Protein 3W07 (pdb70)

Sequence (215 aa):
VMNRRLILAMDLMNNRDDALRVTGEVREEYIIDDTTVVKIIGYPLVVLSEGMDIIIAEFRRKKRRFGGCCRRIIIADFKKVADIPEETNEEKICRRATFKAGADAIIVVHGFFPPGADSVRRACLNVAEEEMMGRREEVFLLTTEMSHPGAEMFIQGAADEEIARRRMGVDDLGVKNYVGPSTRPERLLSSRLLREEIIGQDSFLISPGVGAQGGDPGETLRFADAIIVGRSSIYLADNPAAAAAGIIIESSIKDL

Structure (mmCIF, N/CA/C/O backbone):
data_3W07
#
_entry.id   3W07
#
_cell.length_a   57.943
_cell.length_b   103.233
_cell.length_c   73.567
_cell.angle_alpha   90.00
_cell.angle_beta   90.00
_cell.angle_gamma   90.00
#
_symmetry.space_group_name_H-M   'C 2 2 21'
#
loop_
_entity.id
_entity.type
_entity.pdbx_description
1 polymer "Orotidine 5'-phosphate decarboxylase"
2 non-polymer "URIDINE-5'-MONOPHOSPHATE"
3 non-polymer GLYCEROL
4 water water
#
loop_
_atom_site.group_PDB
_atom_site.id
_atom_site.type_symbol
_atom_site.label_atom_id
_atom_site.label_alt_id
_atom_site.label_comp_id
_atom_site.label_asym_id
_atom_site.label_entity_id
_atom_site.label_seq_id
_atom_site.pdbx_PDB_ins_code
_atom_site.Cartn_x
_atom_site.Cartn_y
_atom_site.Cartn_z
_atom_site.occupancy
_atom_site.B_iso_or_equiv
_atom_site.auth_seq_id
_atom_site.auth_comp_id
_atom_site.auth_asym_id
_atom_site.auth_atom_id
_atom_site.pdbx_PDB_model_num
ATOM 1 N N . VAL A 1 14 ? 20.805 32.944 19.787 0.70 33.17 11 VAL A N 1
ATOM 2 C CA . VAL A 1 14 ? 21.644 32.767 20.971 0.70 27.67 11 VAL A CA 1
ATOM 3 C C . VAL A 1 14 ? 22.048 31.312 21.128 1.00 27.18 11 VAL A C 1
ATOM 4 O O . VAL A 1 14 ? 21.236 30.400 20.990 1.00 29.48 11 VAL A O 1
ATOM 8 N N . MET A 1 15 ? 23.355 31.030 21.370 1.00 29.89 12 MET A N 1
ATOM 9 C CA . MET A 1 15 ? 23.781 29.633 21.323 1.00 28.28 12 MET A CA 1
ATOM 10 C C . MET A 1 15 ? 23.046 28.874 22.413 1.00 28.70 12 MET A C 1
ATOM 11 O O . MET A 1 15 ? 23.053 29.347 23.525 1.00 22.66 12 MET A O 1
ATOM 16 N N . ASN A 1 16 ? 22.371 27.820 21.908 1.00 28.32 13 ASN A N 1
ATOM 17 C CA . ASN A 1 16 ? 21.620 26.959 22.813 1.00 20.83 13 ASN A CA 1
ATOM 18 C C . ASN A 1 16 ? 20.472 27.679 23.464 1.00 22.30 13 ASN A C 1
ATOM 19 O O . ASN A 1 16 ? 19.943 27.079 24.439 1.00 22.15 13 ASN A O 1
ATOM 24 N N A ARG A 1 17 ? 20.100 28.882 23.011 0.50 18.20 14 ARG A N 1
ATOM 25 N N B ARG A 1 17 ? 20.116 28.894 23.034 0.50 18.44 14 ARG A N 1
ATOM 26 C CA A ARG A 1 17 ? 18.937 29.576 23.611 0.50 13.76 14 ARG A CA 1
ATOM 27 C CA B ARG A 1 17 ? 19.003 29.665 23.613 0.50 15.01 14 ARG A CA 1
ATOM 28 C C A ARG A 1 17 ? 19.206 29.899 25.088 0.50 10.98 14 ARG A C 1
ATOM 29 C C B ARG A 1 17 ? 19.216 29.983 25.096 0.50 11.57 14 ARG A C 1
ATOM 30 O O A ARG A 1 17 ? 18.238 30.064 25.845 0.50 10.67 14 ARG A O 1
ATOM 31 O O B ARG A 1 17 ? 18.265 30.190 25.851 0.50 13.00 14 ARG A O 1
ATOM 46 N N . LEU A 1 18 ? 20.484 30.002 25.494 1.00 11.84 15 LEU A N 1
ATOM 47 C CA . LEU A 1 18 ? 20.846 30.166 26.904 1.00 10.67 15 LEU A CA 1
ATOM 48 C C . LEU A 1 18 ? 21.797 31.342 27.034 1.00 10.09 15 LEU A C 1
ATOM 49 O O . LEU A 1 18 ? 22.846 31.358 26.414 1.00 12.72 15 LEU A O 1
ATOM 55 N N . ILE A 1 19 ? 21.411 32.340 27.843 1.00 9.32 16 ILE A N 1
ATOM 56 C CA . ILE A 1 19 ? 22.210 33.515 28.100 1.00 9.01 16 ILE A CA 1
ATOM 57 C C . ILE A 1 19 ? 22.641 33.465 29.562 1.00 8.47 16 ILE A C 1
ATOM 58 O O . ILE A 1 19 ? 21.810 33.307 30.457 1.00 9.62 16 ILE A O 1
ATOM 68 N N . LEU A 1 20 ? 23.937 33.604 29.816 1.00 8.56 17 LEU A N 1
ATOM 69 C CA . LEU A 1 20 ? 24.447 33.602 31.189 1.00 7.92 17 LEU A CA 1
ATOM 70 C C . LEU A 1 20 ? 24.272 34.980 31.813 1.00 7.42 17 LEU A C 1
ATOM 71 O O . LEU A 1 20 ? 24.757 35.954 31.264 1.00 8.85 17 LEU A O 1
ATOM 83 N N . ALA A 1 21 ? 23.646 35.048 32.970 1.00 7.36 18 ALA A N 1
ATOM 84 C CA . ALA A 1 21 ? 23.602 36.282 33.769 1.00 7.22 18 ALA A CA 1
ATOM 85 C C . ALA A 1 21 ? 24.801 36.258 34.700 1.00 7.74 18 ALA A C 1
ATOM 86 O O . ALA A 1 21 ? 24.804 35.559 35.734 1.00 8.88 18 ALA A O 1
ATOM 93 N N . MET A 1 22 ? 25.838 37.035 34.366 1.00 7.48 19 MET A N 1
ATOM 94 C CA . MET A 1 22 ? 27.068 37.007 35.130 1.00 8.03 19 MET A CA 1
ATOM 95 C C . MET A 1 22 ? 27.068 38.090 36.177 1.00 7.89 19 MET A C 1
ATOM 96 O O . MET A 1 22 ? 27.569 39.204 35.937 1.00 8.67 19 MET A O 1
ATOM 107 N N . ASP A 1 23 ? 26.508 37.769 37.350 1.00 7.70 20 ASP A N 1
ATOM 108 C CA . ASP A 1 23 ? 26.338 38.687 38.468 1.00 7.81 20 ASP A CA 1
ATOM 109 C C . ASP A 1 23 ? 27.263 38.406 39.636 1.00 8.03 20 ASP A C 1
ATOM 110 O O . ASP A 1 23 ? 27.051 38.962 40.702 1.00 10.17 20 ASP A O 1
ATOM 119 N N . LEU A 1 24 ? 28.308 37.622 39.423 1.00 8.94 21 LEU A N 1
ATOM 120 C CA . LEU A 1 24 ? 29.393 37.604 40.407 1.00 9.25 21 LEU A CA 1
ATOM 121 C C . LEU A 1 24 ? 30.067 38.964 40.404 1.00 9.83 21 LEU A C 1
ATOM 122 O O . LEU A 1 24 ? 30.063 39.698 39.422 1.00 13.16 21 LEU A O 1
ATOM 132 N N . MET A 1 25 ? 30.655 39.308 41.550 1.00 10.45 22 MET A N 1
ATOM 133 C CA . MET A 1 25 ? 31.139 40.675 41.770 1.00 11.29 22 MET A CA 1
ATOM 134 C C . MET A 1 25 ? 32.643 40.779 41.819 1.00 11.87 22 MET A C 1
ATOM 135 O O . MET A 1 25 ? 33.173 41.810 42.080 1.00 20.43 22 MET A O 1
ATOM 145 N N A ASN A 1 26 ? 33.319 39.680 41.551 0.50 12.89 23 ASN A N 1
ATOM 146 N N B ASN A 1 26 ? 33.358 39.706 41.565 0.50 13.53 23 ASN A N 1
ATOM 147 C CA A ASN A 1 26 ? 34.748 39.467 41.576 0.50 13.15 23 ASN A CA 1
ATOM 148 C CA B ASN A 1 26 ? 34.774 39.971 41.449 0.50 14.54 23 ASN A CA 1
ATOM 149 C C A ASN A 1 26 ? 35.218 39.145 40.147 0.50 14.01 23 ASN A C 1
ATOM 150 C C B ASN A 1 26 ? 35.174 39.265 40.141 0.50 12.68 23 ASN A C 1
ATOM 151 O O A ASN A 1 26 ? 34.731 38.213 39.525 0.50 14.57 23 ASN A O 1
ATOM 152 O O B ASN A 1 26 ? 34.642 38.251 39.756 0.50 13.98 23 ASN A O 1
ATOM 161 N N . ARG A 1 27 ? 36.154 39.915 39.561 1.00 13.82 24 ARG A N 1
ATOM 162 C CA . ARG A 1 27 ? 36.588 39.640 38.235 1.00 14.10 24 ARG A CA 1
ATOM 163 C C . ARG A 1 27 ? 37.140 38.228 38.105 1.00 14.07 24 ARG A C 1
ATOM 164 O O . ARG A 1 27 ? 36.808 37.552 37.113 1.00 14.27 24 ARG A O 1
ATOM 175 N N . ASP A 1 28 ? 37.914 37.787 39.073 1.00 14.32 25 ASP A N 1
ATOM 176 C CA . ASP A 1 28 ? 38.506 36.449 38.862 1.00 16.44 25 ASP A CA 1
ATOM 177 C C . ASP A 1 28 ? 37.442 35.367 38.830 1.00 15.29 25 ASP A C 1
ATOM 178 O O . ASP A 1 28 ? 37.463 34.447 38.016 1.00 16.99 25 ASP A O 1
ATOM 183 N N . ASP A 1 29 ? 36.457 35.445 39.709 1.00 14.67 26 ASP A N 1
ATOM 184 C CA . ASP A 1 29 ? 35.368 34.447 39.766 1.00 13.45 26 ASP A CA 1
ATOM 185 C C . ASP A 1 29 ? 34.533 34.542 38.487 1.00 11.71 26 ASP A C 1
ATOM 186 O O . ASP A 1 29 ? 34.120 33.548 37.890 1.00 12.07 26 ASP A O 1
ATOM 193 N N . ALA A 1 30 ? 34.209 35.794 38.090 1.00 11.26 27 ALA A N 1
ATOM 194 C CA . ALA A 1 30 ? 33.393 36.007 36.894 1.00 10.38 27 ALA A CA 1
ATOM 195 C C . ALA A 1 30 ? 34.059 35.442 35.650 1.00 10.93 27 ALA A C 1
ATOM 196 O O . ALA A 1 30 ? 33.434 34.788 34.817 1.00 11.55 27 ALA A O 1
ATOM 203 N N . LEU A 1 31 ? 35.368 35.667 35.531 1.00 12.35 28 LEU A N 1
ATOM 204 C CA . LEU A 1 31 ? 36.086 35.134 34.387 1.00 14.99 28 LEU A CA 1
ATOM 205 C C . LEU A 1 31 ? 36.165 33.609 34.450 1.00 14.52 28 LEU A C 1
ATOM 206 O O . LEU A 1 31 ? 36.024 32.984 33.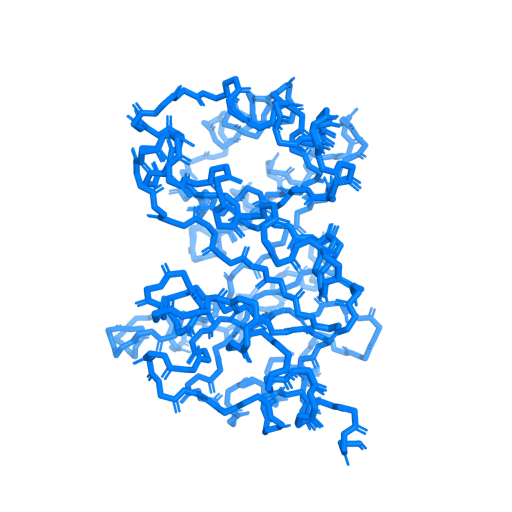404 1.00 16.32 28 LEU A O 1
ATOM 211 N N . ARG A 1 32 ? 36.383 33.068 35.666 1.00 14.73 29 ARG A N 1
ATOM 212 C CA . ARG A 1 32 ? 36.491 31.608 35.757 1.00 16.94 29 ARG A CA 1
ATOM 213 C C . ARG A 1 32 ? 35.191 30.945 35.268 1.00 13.81 29 ARG A C 1
ATOM 214 O O . ARG A 1 32 ? 35.168 30.035 34.456 1.00 14.18 29 ARG A O 1
ATOM 222 N N . VAL A 1 33 ? 34.070 31.418 35.871 1.00 12.38 30 VAL A N 1
ATOM 223 C CA . VAL A 1 33 ? 32.814 30.759 35.564 1.00 11.23 30 VAL A CA 1
ATOM 224 C C . VAL A 1 33 ? 32.448 30.935 34.121 1.00 10.10 30 VAL A C 1
ATOM 225 O O . VAL A 1 33 ? 32.015 30.006 33.468 1.00 11.33 30 VAL A O 1
ATOM 231 N N . THR A 1 34 ? 32.603 32.145 33.590 1.00 10.52 31 THR A N 1
ATOM 232 C CA . THR A 1 34 ? 32.223 32.368 32.188 1.00 11.53 31 THR A CA 1
ATOM 233 C C . THR A 1 34 ? 33.037 31.502 31.252 1.00 11.59 31 THR A C 1
ATOM 234 O O . THR A 1 34 ? 32.535 30.911 30.346 1.00 13.09 31 THR A O 1
ATOM 239 N N . GLY A 1 35 ? 34.347 31.383 31.560 1.00 13.06 32 GLY A N 1
ATOM 240 C CA . GLY A 1 35 ? 35.186 30.512 30.740 1.00 14.24 32 GLY A CA 1
ATOM 241 C C . GLY A 1 35 ? 34.734 29.068 30.833 1.00 12.90 32 GLY A C 1
ATOM 242 O O . GLY A 1 35 ? 34.821 28.354 29.826 1.00 16.09 32 GLY A O 1
ATOM 245 N N . GLU A 1 36 ? 34.341 28.626 31.986 1.00 12.80 33 GLU A N 1
ATOM 246 C CA . GLU A 1 36 ? 33.966 27.212 32.158 1.00 13.82 33 GLU A CA 1
ATOM 247 C C . GLU A 1 36 ? 32.715 26.912 31.368 1.00 13.33 33 GLU A C 1
ATOM 248 O O . GLU A 1 36 ? 32.516 25.743 30.974 1.00 15.54 33 GLU A O 1
ATOM 254 N N . VAL A 1 37 ? 31.812 27.903 31.176 1.00 13.94 34 VAL A N 1
ATOM 255 C CA . VAL A 1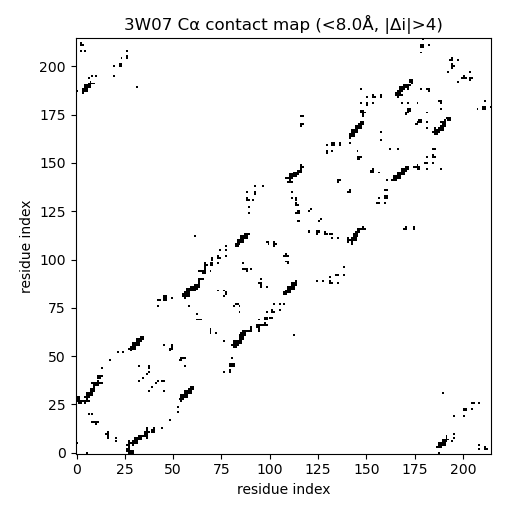 37 ? 30.526 27.602 30.493 1.00 14.47 34 VAL A CA 1
ATOM 256 C C . VAL A 1 37 ? 30.500 28.138 29.087 1.00 14.62 34 VAL A C 1
ATOM 257 O O . VAL A 1 37 ? 29.472 27.976 28.375 1.00 15.45 34 VAL A O 1
ATOM 261 N N . ARG A 1 38 ? 31.604 28.702 28.571 1.00 16.71 35 ARG A N 1
ATOM 262 C CA . ARG A 1 38 ? 31.582 29.335 2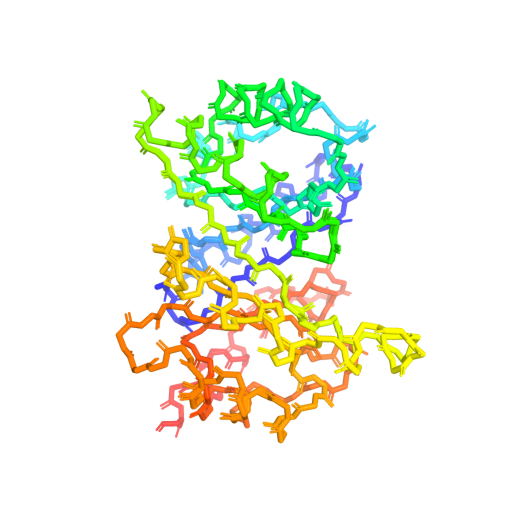7.230 1.00 18.16 35 ARG A CA 1
ATOM 263 C C . ARG A 1 38 ? 31.194 28.412 26.113 1.00 21.26 35 ARG A C 1
ATOM 264 O O . ARG A 1 38 ? 30.576 28.836 25.135 1.00 27.29 35 ARG A O 1
ATOM 272 N N A GLU A 1 39 ? 31.551 27.127 26.240 0.50 21.66 36 GLU A N 1
ATOM 273 N N B GLU A 1 39 ? 31.532 27.122 26.213 0.50 21.90 36 GLU A N 1
ATOM 274 C CA A GLU A 1 39 ? 31.185 26.179 25.180 0.50 25.36 36 GLU A CA 1
ATOM 275 C CA B GLU A 1 39 ? 31.151 26.214 25.117 0.50 24.48 36 GLU A CA 1
ATOM 276 C C A GLU A 1 39 ? 29.667 26.080 25.028 0.50 23.61 36 GLU A C 1
ATOM 277 C C B GLU A 1 39 ? 29.641 26.037 25.016 0.50 23.60 36 GLU A C 1
ATOM 278 O O A GLU A 1 39 ? 29.210 25.684 23.958 0.50 29.19 36 GLU A O 1
ATOM 279 O O B GLU A 1 39 ? 29.144 25.539 24.007 0.50 31.52 36 GLU A O 1
ATOM 287 N N . TYR A 1 40 ? 28.858 26.424 26.025 1.00 20.30 37 TYR A N 1
ATOM 288 C CA . TYR A 1 40 ? 27.420 26.250 26.015 1.00 20.71 37 TYR A CA 1
ATOM 289 C C A TYR A 1 40 ? 26.648 27.513 25.638 0.60 20.43 37 TYR A C 1
ATOM 290 C C B TYR A 1 40 ? 26.679 27.560 25.885 0.40 21.18 37 TYR A C 1
ATOM 291 O O A TYR A 1 40 ? 25.489 27.385 25.253 0.60 23.61 37 TYR A O 1
ATOM 292 O O B TYR A 1 40 ? 25.449 27.618 25.893 0.40 24.17 37 TYR A O 1
ATOM 301 N N A ILE A 1 41 ? 27.171 28.734 25.677 0.60 20.34 38 ILE A N 1
ATOM 302 N N B ILE A 1 41 ? 27.499 28.623 25.896 0.40 18.49 38 ILE A N 1
ATOM 303 C CA A ILE A 1 41 ? 26.415 29.995 25.390 0.60 18.57 38 ILE A CA 1
ATOM 304 C CA B ILE A 1 41 ? 26.888 29.948 26.007 0.40 15.01 38 ILE A CA 1
ATOM 305 C C A ILE A 1 41 ? 27.076 30.793 24.306 0.60 21.15 38 ILE A C 1
ATOM 306 C C B ILE A 1 41 ? 27.804 30.940 25.310 0.40 13.95 38 ILE A C 1
ATOM 307 O O A ILE A 1 41 ? 28.239 30.562 23.980 0.60 26.98 38 ILE A O 1
ATOM 308 O O B ILE A 1 41 ? 28.996 31.034 25.592 0.40 17.08 38 ILE A O 1
ATOM 317 N N A ASP A 1 42 ? 26.502 31.827 23.686 0.60 17.94 39 ASP A N 1
ATOM 318 N N B ASP A 1 42 ? 27.277 31.659 24.346 0.40 13.76 39 ASP A N 1
ATOM 319 C CA A ASP A 1 42 ? 27.284 32.788 22.863 0.60 17.78 39 ASP A CA 1
ATOM 320 C CA B ASP A 1 42 ? 28.032 32.663 23.600 0.40 14.99 39 ASP A CA 1
ATOM 321 C C A ASP A 1 42 ? 27.013 34.204 23.315 0.60 17.08 39 ASP A C 1
ATOM 322 C C B ASP A 1 42 ? 27.443 34.040 23.868 0.40 15.04 39 ASP A C 1
ATOM 323 O O A ASP A 1 42 ? 27.570 35.158 22.722 0.60 17.78 39 ASP A O 1
ATOM 324 O O B ASP A 1 42 ? 28.018 35.026 23.366 0.40 16.24 39 ASP A O 1
ATOM 333 N N A THR A 1 43 ? 26.207 34.383 24.396 0.60 14.40 40 THR A N 1
ATOM 334 N N B THR A 1 43 ? 26.453 34.132 24.769 0.40 11.33 40 THR A N 1
ATOM 335 C CA A THR A 1 43 ? 25.845 35.683 24.930 0.60 12.05 40 THR A CA 1
ATOM 336 C CA B THR A 1 43 ? 25.845 35.443 25.032 0.40 11.50 40 THR A CA 1
ATOM 337 C C A THR A 1 43 ? 25.954 35.652 26.455 0.60 11.05 40 THR A C 1
ATOM 338 C C B THR A 1 43 ? 25.842 35.668 26.534 0.40 9.71 40 THR A C 1
ATOM 339 O O A THR A 1 43 ? 25.496 34.693 27.056 0.60 11.27 40 THR A O 1
ATOM 340 O O B THR A 1 43 ? 25.233 34.862 27.232 0.40 9.55 40 THR A O 1
ATOM 347 N N . VAL A 1 44 ? 26.525 36.731 26.986 1.00 10.04 41 VAL A N 1
ATOM 348 C CA A VAL A 1 44 ? 26.624 36.977 28.418 0.70 9.27 41 VAL A CA 1
ATOM 349 C CA B VAL A 1 44 ? 26.580 36.966 28.420 0.30 9.74 41 VAL A CA 1
ATOM 350 C C . VAL A 1 44 ? 25.899 38.287 28.726 1.00 8.47 41 VAL A C 1
ATOM 351 O O . VAL A 1 44 ? 26.105 39.292 28.050 1.00 9.95 41 VAL A O 1
ATOM 358 N N . LYS A 1 45 ? 25.060 38.236 29.744 1.00 7.88 42 LYS A N 1
ATOM 359 C CA . LYS A 1 45 ? 24.375 39.416 30.271 1.00 7.33 42 LYS A CA 1
ATOM 360 C C . LYS A 1 45 ? 25.201 39.889 31.456 1.00 7.23 42 LYS A C 1
ATOM 361 O O . LYS A 1 45 ? 25.392 39.155 32.444 1.00 8.50 42 LYS A O 1
ATOM 377 N N . ILE A 1 46 ? 25.704 41.119 31.389 1.00 7.28 43 ILE A N 1
ATOM 378 C CA A ILE A 1 46 ? 26.510 41.756 32.420 0.90 7.68 43 ILE A CA 1
ATOM 379 C CA B ILE A 1 46 ? 26.443 41.679 32.494 0.10 7.52 43 ILE A CA 1
ATOM 380 C C . ILE A 1 46 ? 25.660 42.879 33.004 1.00 7.18 43 ILE A C 1
ATOM 381 O O . ILE A 1 46 ? 25.093 43.657 32.235 1.00 8.69 43 ILE A O 1
ATOM 391 N N . GLY A 1 47 ? 25.639 42.994 34.309 1.00 7.28 44 GLY A N 1
ATOM 392 C CA . GLY A 1 47 ? 24.867 44.016 34.981 1.00 7.53 44 GLY A CA 1
ATOM 393 C C . GLY A 1 47 ? 25.714 44.836 35.912 1.00 6.83 44 GLY A C 1
ATOM 394 O O . GLY A 1 47 ? 26.945 44.796 35.923 1.00 7.60 44 GLY A O 1
ATOM 398 N N . TYR A 1 48 ? 25.008 45.647 36.704 1.00 6.86 45 TYR A N 1
ATOM 399 C CA . TYR A 1 48 ? 25.672 46.529 37.632 1.00 7.11 45 TYR A CA 1
ATOM 400 C C . TYR A 1 48 ? 26.421 45.803 38.747 1.00 7.18 45 TYR A C 1
ATOM 401 O O . TYR A 1 48 ? 27.432 46.328 39.188 1.00 8.41 45 TYR A O 1
ATOM 418 N N . PRO A 1 49 ? 26.023 44.623 39.235 1.00 7.42 46 PRO A N 1
ATOM 419 C CA . PRO A 1 49 ? 26.861 43.994 40.288 1.00 8.61 46 PRO A CA 1
ATOM 420 C C . PRO A 1 49 ? 28.304 43.858 39.837 1.00 8.64 46 PRO A C 1
ATOM 421 O O . PRO A 1 49 ? 29.218 44.190 40.606 1.00 10.50 46 PRO A O 1
ATOM 432 N N . LEU A 1 50 ? 28.520 43.387 38.610 1.00 7.90 47 LEU A N 1
ATOM 433 C CA . LEU A 1 50 ? 29.900 43.213 38.146 1.00 8.24 47 LEU A CA 1
ATOM 434 C C . LEU A 1 50 ? 30.515 44.533 37.723 1.00 7.89 47 LEU A C 1
ATOM 435 O O . LEU A 1 50 ? 31.653 44.835 38.090 1.00 9.40 47 LEU A O 1
ATOM 448 N N A VAL A 1 51 ? 29.770 45.324 36.927 0.70 8.41 48 VAL A N 1
ATOM 449 N N B VAL A 1 51 ? 29.807 45.375 36.934 0.30 8.06 48 VAL A N 1
ATOM 450 C CA A VAL A 1 51 ? 30.369 46.572 36.437 0.70 8.63 48 VAL A CA 1
ATOM 451 C CA B VAL A 1 51 ? 30.559 46.545 36.445 0.30 8.94 48 VAL A CA 1
ATOM 452 C C A VAL A 1 51 ? 30.706 47.563 37.545 0.70 9.25 48 VAL A C 1
ATOM 453 C C B VAL A 1 51 ? 30.744 47.578 37.563 0.30 8.11 48 VAL A C 1
ATOM 454 O O A VAL A 1 51 ? 31.707 48.279 37.492 0.70 10.44 48 VAL A O 1
ATOM 455 O O B VAL A 1 51 ? 31.752 48.295 37.495 0.30 10.89 48 VAL A O 1
ATOM 462 N N . LEU A 1 52 ? 29.861 47.690 38.554 1.00 8.53 49 LEU A N 1
ATOM 463 C CA . LEU A 1 52 ? 30.141 48.649 39.622 1.00 9.66 49 LEU A CA 1
ATOM 464 C C A LEU A 1 52 ? 31.158 48.130 40.642 0.50 10.18 49 LEU A C 1
ATOM 465 C C B LEU A 1 52 ? 31.347 48.174 40.411 0.50 10.36 49 LEU A C 1
ATOM 466 O O A LEU A 1 52 ? 31.584 48.864 41.546 0.50 9.68 49 LEU A O 1
ATOM 467 O O B LEU A 1 52 ? 32.171 49.037 40.757 0.50 10.64 49 LEU A O 1
ATOM 483 N N A SER A 1 53 ? 31.542 46.854 40.499 0.50 9.20 50 SER A N 1
ATOM 484 N N B SER A 1 53 ? 31.476 46.859 40.591 0.50 9.21 50 SER A N 1
ATOM 485 C CA . SER A 1 53 ? 32.594 46.310 41.351 1.00 9.62 50 SER A CA 1
ATOM 486 C C . SER A 1 53 ? 33.927 46.332 40.632 1.00 10.70 50 SER A C 1
ATOM 487 O O . SER A 1 53 ? 34.939 46.438 41.290 1.00 14.58 50 SER A O 1
ATOM 493 N N . GLU A 1 54 ? 33.922 46.143 39.306 1.00 10.03 51 GLU A N 1
ATOM 494 C CA . GLU A 1 54 ? 35.172 45.916 38.570 1.00 11.45 51 GLU A CA 1
ATOM 495 C C . GLU A 1 54 ? 35.400 46.917 37.455 1.00 11.51 51 GLU A C 1
ATOM 496 O O . GLU A 1 54 ? 36.494 46.907 36.884 1.00 16.84 51 GLU A O 1
ATOM 503 N N . GLY A 1 55 ? 34.440 47.757 37.146 1.00 10.63 52 GLY A N 1
ATOM 504 C CA . GLY A 1 55 ? 34.579 48.766 36.115 1.00 10.98 52 GLY A CA 1
ATOM 505 C C . GLY A 1 55 ? 33.989 48.364 34.777 1.00 10.34 52 GLY A C 1
ATOM 506 O O . GLY A 1 55 ? 33.876 47.183 34.439 1.00 11.40 52 GLY A O 1
ATOM 508 N N . MET A 1 56 ? 33.633 49.373 34.009 1.00 10.42 53 MET A N 1
ATOM 509 C CA . MET A 1 56 ? 33.079 49.139 32.657 1.00 10.14 53 MET A CA 1
ATOM 510 C C . MET A 1 56 ? 34.064 48.489 31.719 1.00 9.98 53 MET A C 1
ATOM 511 O O . MET A 1 56 ? 33.628 47.902 30.735 1.00 10.82 53 MET A O 1
ATOM 519 N N . ASP A 1 57 ? 35.364 48.568 32.005 1.00 11.63 54 ASP A N 1
ATOM 520 C CA . ASP A 1 57 ? 36.345 47.915 31.164 1.00 13.26 54 ASP A CA 1
ATOM 521 C C . ASP A 1 57 ? 36.134 46.393 31.115 1.00 12.90 54 ASP A C 1
ATOM 522 O O . ASP A 1 57 ? 36.623 45.714 30.215 1.00 14.27 54 ASP A O 1
ATOM 528 N N A ILE A 1 58 ? 35.382 45.839 32.134 0.70 12.01 55 ILE A N 1
ATOM 529 N N B ILE A 1 58 ? 35.395 45.830 32.076 0.30 12.40 55 ILE A N 1
ATOM 530 C CA A ILE A 1 58 ? 35.124 44.397 32.162 0.70 11.79 55 ILE A CA 1
ATOM 531 C CA B ILE A 1 58 ? 35.340 44.364 31.934 0.30 12.03 55 ILE A CA 1
ATOM 532 C C A ILE A 1 58 ? 34.361 43.978 30.910 0.70 12.09 55 ILE A C 1
ATOM 533 C C B ILE A 1 58 ? 34.395 43.948 30.830 0.30 11.07 55 ILE A C 1
ATOM 534 O O A ILE A 1 58 ? 34.552 42.830 30.472 0.70 14.63 55 ILE A O 1
ATOM 535 O O B ILE A 1 58 ? 34.411 42.793 30.379 0.30 10.54 55 ILE A O 1
ATOM 544 N N . ILE A 1 59 ? 33.568 44.853 30.303 1.00 11.21 56 ILE A N 1
ATOM 545 C CA . ILE A 1 59 ? 32.780 44.471 29.106 1.00 11.65 56 ILE A CA 1
ATOM 546 C C . ILE A 1 59 ? 33.682 44.113 27.961 1.00 12.58 56 ILE A C 1
ATOM 547 O O . ILE A 1 59 ? 33.534 43.066 27.348 1.00 14.07 56 ILE A O 1
ATOM 557 N N . ALA A 1 60 ? 34.605 45.026 27.634 1.00 13.98 57 ALA A N 1
ATOM 558 C CA . ALA A 1 60 ? 35.539 44.758 26.530 1.00 16.79 57 ALA A CA 1
ATOM 559 C C . ALA A 1 60 ? 36.417 43.582 26.837 1.00 15.44 57 ALA A C 1
ATOM 560 O O . ALA A 1 60 ? 36.785 42.815 25.943 1.00 18.37 57 ALA A O 1
ATOM 562 N N . GLU A 1 61 ? 36.748 43.377 28.125 1.00 14.55 58 GLU A N 1
ATOM 563 C CA . GLU A 1 61 ? 37.591 42.199 28.421 1.00 15.46 58 GLU A CA 1
ATOM 564 C C . GLU A 1 61 ? 36.850 40.911 28.128 1.00 13.86 58 GLU A C 1
ATOM 565 O O . GLU A 1 61 ? 37.361 39.949 27.564 1.00 15.68 58 GLU A O 1
ATOM 571 N N . PHE A 1 62 ? 35.546 40.843 28.504 1.00 13.06 59 PHE A N 1
ATOM 572 C CA . PHE A 1 62 ? 34.788 39.672 28.231 1.00 13.84 59 PHE A CA 1
ATOM 573 C C . PHE A 1 62 ? 34.647 39.446 26.737 1.00 15.12 59 PHE A C 1
ATOM 574 O O . PHE A 1 62 ? 34.777 38.331 26.246 1.00 18.06 59 PHE A O 1
ATOM 582 N N A ARG A 1 63 ? 34.165 40.504 26.106 0.50 17.26 60 ARG A N 1
ATOM 583 N N B ARG A 1 63 ? 34.471 40.493 25.949 0.50 17.56 60 ARG A N 1
ATOM 584 C CA A ARG A 1 63 ? 33.758 40.393 24.701 0.50 18.66 60 ARG A CA 1
ATOM 585 C CA B ARG A 1 63 ? 34.631 40.373 24.501 0.50 18.54 60 ARG A CA 1
ATOM 586 C C A ARG A 1 63 ? 34.954 39.838 23.921 0.50 18.40 60 ARG A C 1
ATOM 587 C C B ARG A 1 63 ? 35.946 39.791 24.010 0.50 17.52 60 ARG A C 1
ATOM 588 O O A ARG A 1 63 ? 34.800 38.924 23.132 0.50 21.01 60 ARG A O 1
ATOM 589 O O B ARG A 1 63 ? 35.931 38.918 23.130 0.50 17.02 60 ARG A O 1
ATOM 604 N N A LYS A 1 64 ? 36.148 40.361 24.216 0.50 17.05 61 LYS A N 1
ATOM 605 N N B LYS A 1 64 ? 37.028 40.250 24.509 0.50 15.49 61 LYS A N 1
ATOM 606 C CA A LYS A 1 64 ? 37.390 39.884 23.619 0.50 18.55 61 LYS A CA 1
ATOM 607 C CA B LYS A 1 64 ? 38.362 39.833 24.052 0.50 17.88 61 LYS A CA 1
ATOM 608 C C A LYS A 1 64 ? 37.820 38.494 24.061 0.50 19.38 61 LYS A C 1
ATOM 609 C C B LYS A 1 64 ? 38.640 38.394 24.472 0.50 19.16 61 LYS A C 1
ATOM 610 O O A LYS A 1 64 ? 38.177 37.652 23.221 0.50 22.17 61 LYS A O 1
ATOM 611 O O B LYS A 1 64 ? 39.229 37.638 23.701 0.50 23.87 61 LYS A O 1
ATOM 616 N N A ARG A 1 65 ? 37.837 38.253 25.365 0.50 17.35 62 ARG A N 1
ATOM 617 N N B ARG A 1 65 ? 38.201 38.021 25.663 0.50 18.63 62 ARG A N 1
ATOM 618 C CA A ARG A 1 65 ? 38.386 37.003 25.877 0.50 20.33 62 ARG A CA 1
ATOM 619 C CA B ARG A 1 65 ? 38.514 36.685 26.151 0.50 18.90 62 ARG A CA 1
ATOM 620 C C A ARG A 1 65 ? 37.539 35.842 25.378 0.50 18.97 62 ARG A C 1
ATOM 621 C C B ARG A 1 65 ? 37.492 35.655 25.683 0.50 18.84 62 ARG A C 1
ATOM 622 O O A ARG A 1 65 ? 38.034 34.801 24.936 0.50 25.47 62 ARG A O 1
ATOM 623 O O B ARG A 1 65 ? 37.858 34.478 25.514 0.50 22.25 62 ARG A O 1
ATOM 638 N N . PHE A 1 66 ? 36.226 36.048 25.471 1.00 19.05 63 PHE A N 1
ATOM 639 C CA . PHE A 1 66 ? 35.305 34.962 25.170 1.00 20.96 63 PHE A CA 1
ATOM 640 C C . PHE A 1 66 ? 34.674 35.044 23.808 1.00 20.03 63 PHE A C 1
ATOM 641 O O . PHE A 1 66 ? 34.090 34.031 23.370 1.00 26.44 63 PHE A O 1
ATOM 649 N N A GLY A 1 67 ? 34.771 36.167 23.123 0.65 21.59 64 GLY A N 1
ATOM 650 N N B GLY A 1 67 ? 34.772 36.185 23.149 0.35 21.92 64 GLY A N 1
ATOM 651 C CA A GLY A 1 67 ? 34.217 36.257 21.770 0.65 24.03 64 GLY A CA 1
ATOM 652 C CA B GLY A 1 67 ? 34.153 36.264 21.831 0.35 23.21 64 GLY A CA 1
ATOM 653 C C A GLY A 1 67 ? 32.705 36.391 21.819 0.65 24.97 64 GLY A C 1
ATOM 654 C C B GLY A 1 67 ? 32.650 36.021 21.952 0.35 23.98 64 GLY A C 1
ATOM 655 O O A GLY A 1 67 ? 31.962 36.329 20.835 0.65 30.68 64 GLY A O 1
ATOM 656 O O B GLY A 1 67 ? 32.099 35.400 21.043 0.35 25.18 64 GLY A O 1
ATOM 657 N N A CYS A 1 68 ? 32.199 36.576 23.042 0.65 22.77 65 CYS A N 1
ATOM 658 N N B CYS A 1 68 ? 32.053 36.502 23.032 0.35 21.21 65 CYS A N 1
ATOM 659 C CA A CYS A 1 68 ? 30.761 36.484 23.229 0.65 20.40 65 CYS A CA 1
ATOM 660 C CA B CYS A 1 68 ? 30.638 36.440 23.322 0.35 20.69 65 CYS A CA 1
ATOM 661 C C A CYS A 1 68 ? 30.106 37.841 22.889 0.65 19.46 65 CYS A C 1
ATOM 662 C C B CYS A 1 68 ? 30.038 37.870 23.143 0.35 19.82 65 CYS A C 1
ATOM 663 O O A CYS A 1 68 ? 30.746 38.887 22.819 0.65 21.54 65 CYS A O 1
ATOM 664 O O B CYS A 1 68 ? 30.764 38.808 23.503 0.35 20.42 65 CYS A O 1
ATOM 669 N N A ARG A 1 69 ? 28.792 37.795 22.696 0.50 15.85 66 ARG A N 1
ATOM 670 N N B ARG A 1 69 ? 28.760 37.846 22.620 0.50 17.35 66 ARG A N 1
ATOM 671 C CA A ARG A 1 69 ? 28.083 39.073 22.724 0.50 14.60 66 ARG A CA 1
ATOM 672 C CA B ARG A 1 69 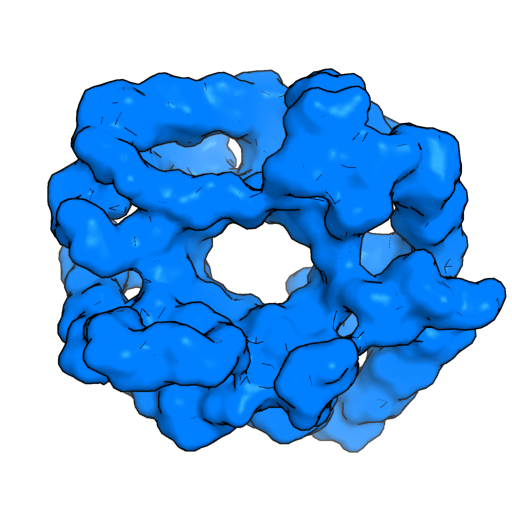? 27.870 39.000 22.676 0.50 16.25 66 ARG A CA 1
ATOM 673 C C A ARG A 1 69 ? 27.735 39.421 24.155 0.50 12.19 66 ARG A C 1
ATOM 674 C C B ARG A 1 69 ? 27.669 39.418 24.123 0.50 11.99 66 ARG A C 1
ATOM 675 O O A ARG A 1 69 ? 27.605 38.555 25.006 0.50 14.62 66 ARG A O 1
ATOM 676 O O B ARG A 1 69 ? 27.585 38.560 24.996 0.50 14.76 66 ARG A O 1
ATOM 691 N N . ILE A 1 70 ? 27.583 40.716 24.379 1.00 11.25 67 ILE A N 1
ATOM 692 C CA A ILE A 1 70 ? 27.342 41.229 25.707 0.90 9.67 67 ILE A CA 1
ATOM 693 C CA B ILE A 1 70 ? 27.306 41.178 25.723 0.10 10.08 67 ILE A CA 1
ATOM 694 C C . ILE A 1 70 ? 26.073 42.070 25.696 1.00 8.61 67 ILE A C 1
ATOM 695 O O . ILE A 1 70 ? 25.957 43.059 24.965 1.00 9.91 67 ILE A O 1
ATOM 704 N N . ILE A 1 71 ? 25.125 41.674 26.568 1.00 8.24 68 ILE A N 1
ATOM 705 C CA . ILE A 1 71 ? 23.957 42.463 26.843 1.00 7.47 68 ILE A CA 1
ATOM 706 C C . ILE A 1 71 ? 24.164 43.161 28.178 1.00 7.35 68 ILE A C 1
ATOM 707 O O . ILE A 1 71 ? 24.395 42.474 29.194 1.00 8.39 68 ILE A O 1
ATOM 720 N N . ALA A 1 72 ? 24.102 44.485 28.202 1.00 6.93 69 ALA A N 1
ATOM 721 C CA . ALA A 1 72 ? 24.267 45.257 29.432 1.00 6.82 69 ALA A CA 1
ATOM 722 C C . ALA A 1 72 ? 22.887 45.388 30.076 1.00 6.35 69 ALA A C 1
ATOM 723 O O . ALA A 1 72 ? 22.015 46.115 29.576 1.00 6.92 69 ALA A O 1
ATOM 730 N N . ASP A 1 73 ? 22.681 44.702 31.186 1.00 6.83 70 ASP A N 1
ATOM 731 C CA . ASP A 1 73 ? 21.388 44.707 31.881 1.00 7.04 70 ASP A CA 1
ATOM 732 C C . ASP A 1 73 ? 21.364 45.854 32.878 1.00 7.17 70 ASP A C 1
ATOM 733 O O . ASP A 1 73 ? 21.494 45.676 34.085 1.00 10.22 70 ASP A O 1
ATOM 742 N N . PHE A 1 74 ? 21.252 47.075 32.322 1.00 6.54 71 PHE A N 1
ATOM 743 C CA . PHE A 1 74 ? 21.344 48.287 33.130 1.00 6.51 71 PHE A CA 1
ATOM 744 C C . PHE A 1 74 ? 19.977 48.844 33.486 1.00 7.08 71 PHE A C 1
ATOM 745 O O . PHE A 1 74 ? 19.892 49.820 34.220 1.00 8.39 71 PHE A O 1
ATOM 760 N N A LYS A 1 75 ? 18.911 48.208 32.976 0.54 8.18 72 LYS A N 1
ATOM 761 N N B LYS A 1 75 ? 18.908 48.213 32.988 0.46 8.35 72 LYS A N 1
ATOM 762 C CA A LYS A 1 75 ? 17.558 48.583 33.421 0.54 10.06 72 LYS A CA 1
ATOM 763 C CA B LYS A 1 75 ? 17.543 48.579 33.383 0.46 10.46 72 LYS A CA 1
ATOM 764 C C A LYS A 1 75 ? 17.355 50.077 33.356 0.54 8.18 72 LYS A C 1
ATOM 765 C C B LYS A 1 75 ? 17.338 50.074 33.346 0.46 8.29 72 LYS A C 1
ATOM 766 O O A LYS A 1 75 ? 16.863 50.717 34.282 0.54 8.74 72 LYS A O 1
ATOM 767 O O B LYS A 1 75 ? 16.829 50.704 34.273 0.46 9.08 72 LYS A O 1
ATOM 778 N N . VAL A 1 76 ? 17.772 50.686 32.235 1.00 7.56 73 VAL A N 1
ATOM 779 C CA . VAL A 1 76 ? 17.904 52.127 32.150 1.00 7.15 73 VAL A CA 1
ATOM 780 C C . VAL A 1 76 ? 16.532 52.746 32.423 1.00 6.65 73 VAL A C 1
ATOM 781 O O . VAL A 1 76 ? 15.532 52.352 31.810 1.00 7.65 73 VAL A O 1
ATOM 794 N N . ALA A 1 77 ? 16.492 53.700 33.355 1.00 6.54 74 ALA A N 1
ATOM 795 C CA . ALA A 1 77 ? 15.211 54.132 33.922 1.00 6.46 74 ALA A CA 1
ATOM 796 C C . ALA A 1 77 ? 15.257 55.614 34.353 1.00 6.80 74 ALA A C 1
ATOM 797 O O . ALA A 1 77 ? 14.745 55.967 35.402 1.00 7.87 74 ALA A O 1
ATOM 804 N N . ASP A 1 78 ? 15.873 56.438 33.521 1.00 6.87 75 ASP A N 1
ATOM 805 C CA . ASP A 1 78 ? 16.049 57.837 33.780 1.00 6.86 75 ASP A CA 1
ATOM 806 C C . ASP A 1 78 ? 15.233 58.699 32.792 1.00 6.92 75 ASP A C 1
ATOM 807 O O . ASP A 1 78 ? 14.473 58.176 31.976 1.00 7.65 75 ASP A O 1
ATOM 816 N N . ILE A 1 79 ? 15.434 59.999 32.893 1.00 7.19 76 ILE A N 1
ATOM 817 C CA . ILE A 1 79 ? 14.861 60.945 31.943 1.00 7.07 76 ILE A CA 1
ATOM 818 C C . ILE A 1 79 ? 15.587 60.776 30.612 1.00 6.85 76 ILE A C 1
ATOM 819 O O . ILE A 1 79 ? 16.687 60.237 30.533 1.00 7.13 76 ILE A O 1
ATOM 835 N N . PRO A 1 80 ? 14.989 61.259 29.519 1.00 7.24 77 PRO A N 1
ATOM 836 C CA . PRO A 1 80 ? 15.585 61.057 28.205 1.00 7.69 77 PRO A CA 1
ATOM 837 C C . PRO A 1 80 ? 17.051 61.500 28.092 1.00 7.47 77 PRO A C 1
ATOM 838 O O . PRO A 1 80 ? 17.879 60.752 27.587 1.00 8.01 77 PRO A O 1
ATOM 849 N N A GLU A 1 81 ? 17.360 62.688 28.614 0.70 8.28 78 GLU A N 1
ATOM 850 N N B GLU A 1 81 ? 17.372 62.711 28.544 0.30 8.87 78 GLU A N 1
ATOM 851 C CA A GLU A 1 81 ? 18.717 63.201 28.407 0.70 9.70 78 GLU A CA 1
ATOM 852 C CA B GLU A 1 81 ? 18.741 63.186 28.308 0.30 9.38 78 GLU A CA 1
ATOM 853 C C A GLU A 1 81 ? 19.745 62.345 29.090 0.70 8.75 78 GLU A C 1
ATOM 854 C C B GLU A 1 81 ? 19.749 62.391 29.112 0.30 8.00 78 GLU A C 1
ATOM 855 O O A GLU A 1 81 ? 20.841 62.106 28.566 0.70 9.78 78 GLU A O 1
ATOM 856 O O B GLU A 1 81 ? 20.883 62.194 28.640 0.30 11.96 78 GLU A O 1
ATOM 864 N N . THR A 1 82 ? 19.420 61.897 30.312 1.00 8.44 79 THR A N 1
ATOM 865 C CA . THR A 1 82 ? 20.362 61.050 31.047 1.00 7.60 79 THR A CA 1
ATOM 866 C C . THR A 1 82 ? 20.433 59.678 30.444 1.00 6.96 79 THR A C 1
ATOM 867 O O . THR A 1 82 ? 21.504 59.079 30.348 1.00 7.61 79 THR A O 1
ATOM 876 N N . ASN A 1 83 ? 19.291 59.144 29.987 1.00 6.92 80 ASN A N 1
ATOM 877 C CA . ASN A 1 83 ? 19.306 57.862 29.296 1.00 6.69 80 ASN A CA 1
ATOM 878 C C . ASN A 1 83 ? 20.245 57.878 28.105 1.00 6.43 80 ASN A C 1
ATOM 879 O O . ASN A 1 83 ? 20.945 56.911 27.862 1.00 6.91 80 ASN A O 1
ATOM 890 N N A GLU A 1 84 ? 20.290 58.966 27.313 0.60 6.69 81 GLU A N 1
ATOM 891 N N B GLU A 1 84 ? 20.214 58.999 27.388 0.40 6.86 81 GLU A N 1
ATOM 892 C CA A GLU A 1 84 ? 21.189 58.979 26.160 0.60 7.40 81 GLU A CA 1
ATOM 893 C CA B GLU A 1 84 ? 21.099 59.131 26.255 0.40 7.26 81 GLU A CA 1
ATOM 894 C C A GLU A 1 84 ? 22.629 58.864 26.642 0.60 7.12 81 GLU A C 1
ATOM 895 C C B GLU A 1 84 ? 22.542 58.888 26.667 0.40 6.49 81 GLU A C 1
ATOM 896 O O A GLU A 1 84 ? 23.455 58.194 26.009 0.60 8.08 81 GLU A O 1
ATOM 897 O O B GLU A 1 84 ? 23.279 58.148 26.015 0.40 6.55 81 GLU A O 1
ATOM 908 N N . LYS A 1 85 ? 22.969 59.562 27.721 1.00 7.05 82 LYS A N 1
ATOM 909 C CA . LYS A 1 85 ? 24.343 59.491 28.234 1.00 7.39 82 LYS A CA 1
ATOM 910 C C . LYS A 1 85 ? 24.702 58.104 28.694 1.00 6.65 82 LYS A C 1
ATOM 911 O O . LYS A 1 85 ? 25.790 57.609 28.422 1.00 7.40 82 LYS A O 1
ATOM 925 N N . ILE A 1 86 ? 23.774 57.451 29.419 1.00 6.65 83 ILE A N 1
ATOM 926 C CA . ILE A 1 86 ? 24.020 56.094 29.887 1.00 6.73 83 ILE A CA 1
ATOM 927 C C . ILE A 1 86 ? 24.227 55.154 28.735 1.00 6.07 83 ILE A C 1
ATOM 928 O O . ILE A 1 86 ? 25.152 54.333 28.704 1.00 6.97 83 ILE A O 1
ATOM 944 N N . CYS A 1 87 ? 23.362 55.234 27.730 1.00 6.56 84 CYS A N 1
ATOM 945 C CA . CYS A 1 87 ? 23.489 54.371 26.572 1.00 7.16 84 CYS A CA 1
ATOM 946 C C . CYS A 1 87 ? 24.794 54.604 25.841 1.00 6.93 84 CYS A C 1
ATOM 947 O O . CYS A 1 87 ? 25.466 53.663 25.423 1.00 7.94 84 CYS A O 1
ATOM 954 N N A ARG A 1 88 ? 25.153 55.886 25.652 0.50 7.70 85 ARG A N 1
ATOM 955 N N B ARG A 1 88 ? 25.146 55.897 25.630 0.50 7.53 85 ARG A N 1
ATOM 956 C CA A ARG A 1 88 ? 26.384 56.121 24.892 0.50 8.81 85 ARG A CA 1
ATOM 957 C CA B ARG A 1 88 ? 26.394 56.238 24.955 0.50 8.14 85 ARG A CA 1
ATOM 958 C C A ARG A 1 88 ? 27.620 55.634 25.671 0.50 8.10 85 ARG A C 1
ATOM 959 C C B ARG A 1 88 ? 27.570 55.569 25.688 0.50 7.49 85 ARG A C 1
ATOM 960 O O A ARG A 1 88 ? 28.598 55.118 25.070 0.50 9.91 85 ARG A O 1
ATOM 961 O O B ARG A 1 88 ? 28.413 54.906 25.055 0.50 7.31 85 ARG A O 1
ATOM 976 N N . ALA A 1 89 ? 27.640 55.757 26.994 1.00 7.46 86 ALA A N 1
ATOM 977 C CA . ALA A 1 89 ? 28.745 55.233 27.772 1.00 7.61 86 ALA A CA 1
ATOM 978 C C . ALA A 1 89 ? 28.798 53.726 27.650 1.00 7.37 86 ALA A C 1
ATOM 979 O O . ALA A 1 89 ? 29.888 53.111 27.639 1.00 8.76 86 ALA A O 1
ATOM 986 N N . THR A 1 90 ? 27.652 53.096 27.638 1.00 7.10 87 THR A N 1
ATOM 987 C CA . THR A 1 90 ? 27.548 51.622 27.639 1.00 7.46 87 THR A CA 1
ATOM 988 C C . THR A 1 90 ? 27.989 51.046 26.311 1.00 7.49 87 THR A C 1
ATOM 989 O O . THR A 1 90 ? 28.717 50.053 26.244 1.00 8.15 87 THR A O 1
ATOM 999 N N . PHE A 1 91 ? 27.550 51.677 25.213 1.00 7.90 88 PHE A N 1
ATOM 1000 C CA . PHE A 1 91 ? 27.972 51.215 23.879 1.00 8.10 88 PHE A CA 1
ATOM 1001 C C . PHE A 1 91 ? 29.452 51.550 23.643 1.00 8.26 88 PHE A C 1
ATOM 1002 O O . PHE A 1 91 ? 30.161 50.744 23.038 1.00 9.50 88 PHE A O 1
ATOM 1013 N N . LYS A 1 92 ? 29.914 52.689 24.140 1.00 8.41 89 LYS A N 1
ATOM 1014 C CA . LYS A 1 92 ? 31.363 52.983 24.041 1.00 8.91 89 LYS A CA 1
ATOM 1015 C C . LYS A 1 92 ? 32.181 51.915 24.704 1.00 9.05 89 LYS A C 1
ATOM 1016 O O . LYS A 1 92 ? 33.283 51.562 24.229 1.00 10.30 89 LYS A O 1
ATOM 1025 N N . ALA A 1 93 ? 31.683 51.338 25.816 1.00 9.03 90 ALA A N 1
ATOM 1026 C CA . ALA A 1 93 ? 32.366 50.270 26.516 1.00 9.14 90 ALA A CA 1
ATOM 1027 C C . ALA A 1 93 ? 32.321 48.939 25.795 1.00 9.29 90 ALA A C 1
ATOM 1028 O O . ALA A 1 93 ? 32.981 47.982 26.234 1.00 11.67 90 ALA A O 1
ATOM 1035 N N . GLY A 1 94 ? 31.550 48.851 24.700 1.00 9.45 91 GLY A N 1
ATOM 1036 C CA . GLY A 1 94 ? 31.558 47.634 23.903 1.00 10.50 91 GLY A CA 1
ATOM 1037 C C . GLY A 1 94 ? 30.362 46.776 24.044 1.00 9.60 91 GLY A C 1
ATOM 1038 O O . GLY A 1 94 ? 30.320 45.703 23.427 1.00 12.30 91 GLY A O 1
ATOM 1042 N N . ALA A 1 95 ? 29.312 47.185 24.786 1.00 8.96 92 ALA A N 1
ATOM 1043 C CA . ALA A 1 95 ? 28.146 46.341 24.860 1.00 8.84 92 ALA A CA 1
ATOM 1044 C C . ALA A 1 95 ? 27.449 46.274 23.486 1.00 8.38 92 ALA A C 1
ATOM 1045 O O . ALA A 1 95 ? 27.344 47.241 22.776 1.00 11.21 92 ALA A O 1
ATOM 1051 N N . ASP A 1 96 ? 26.919 45.083 23.194 1.00 8.61 93 ASP A N 1
ATOM 1052 C CA . ASP A 1 96 ? 26.154 44.894 21.960 1.00 10.04 93 ASP A CA 1
ATOM 1053 C C . ASP A 1 96 ? 24.722 45.400 22.085 1.00 9.17 93 ASP A C 1
ATOM 1054 O O . ASP A 1 96 ? 24.078 45.787 21.083 1.00 10.81 93 ASP A O 1
ATOM 1059 N N . ALA A 1 97 ? 24.169 45.349 23.274 1.00 8.52 94 ALA A N 1
ATOM 1060 C CA . ALA A 1 97 ? 22.793 45.677 23.511 1.00 8.14 94 ALA A CA 1
ATOM 1061 C C . ALA A 1 97 ? 22.649 46.150 24.937 1.00 7.18 94 ALA A C 1
ATOM 1062 O O . ALA A 1 97 ? 23.513 45.865 25.779 1.00 7.99 94 ALA A O 1
ATOM 1069 N N . ILE A 1 98 ? 21.578 46.874 25.211 1.00 7.20 95 ILE A N 1
ATOM 1070 C CA . ILE A 1 98 ? 21.286 47.380 26.537 1.00 6.95 95 ILE A CA 1
ATOM 1071 C C . ILE A 1 98 ? 19.819 47.100 26.855 1.00 6.89 95 ILE A C 1
ATOM 1072 O O . ILE A 1 98 ? 18.956 47.222 25.970 1.00 8.02 95 ILE A O 1
ATOM 1088 N N . ILE A 1 99 ? 19.533 46.718 28.083 1.00 6.79 96 ILE A N 1
ATOM 1089 C CA . ILE A 1 99 ? 18.173 46.540 28.568 1.00 6.85 96 ILE A CA 1
ATOM 1090 C C . ILE A 1 99 ? 17.688 47.831 29.219 1.00 6.57 96 ILE A C 1
ATOM 1091 O O . ILE A 1 99 ? 18.376 48.404 30.070 1.00 7.68 96 ILE A O 1
ATOM 1104 N N A VAL A 1 100 ? 16.501 48.251 28.775 0.50 6.40 97 VAL A N 1
ATOM 1105 N N B VAL A 1 100 ? 16.497 48.261 28.800 0.50 6.63 97 VAL A N 1
ATOM 1106 C CA A VAL A 1 100 ? 15.858 49.520 29.125 0.50 5.60 97 VAL A CA 1
ATOM 1107 C CA B VAL A 1 100 ? 15.985 49.539 29.317 0.50 7.91 97 VAL A CA 1
ATOM 1108 C C A VAL A 1 100 ? 14.526 49.246 29.813 0.50 5.81 97 VAL A C 1
ATOM 1109 C C B VAL A 1 100 ? 14.563 49.291 29.811 0.50 6.83 97 VAL A C 1
ATOM 1110 O O A VAL A 1 100 ? 13.744 48.397 29.341 0.50 7.23 97 VAL A O 1
ATOM 1111 O O B VAL A 1 100 ? 13.779 48.536 29.211 0.50 7.03 97 VAL A O 1
ATOM 1118 N N . HIS A 1 101 ? 14.228 49.911 30.915 1.00 6.40 98 HIS A N 1
ATOM 1119 C CA . HIS A 1 101 ? 12.880 49.846 31.456 1.00 6.70 98 HIS A CA 1
ATOM 1120 C C . HIS A 1 101 ? 11.916 50.617 30.577 1.00 7.01 98 HIS A C 1
ATOM 1121 O O . HIS A 1 101 ? 12.186 51.725 30.162 1.00 8.17 98 HIS A O 1
ATOM 1134 N N . GLY A 1 102 ? 10.717 50.053 30.412 1.00 8.16 99 GLY A N 1
ATOM 1135 C CA . GLY A 1 102 ? 9.653 50.775 29.737 1.00 9.33 99 GLY A CA 1
ATOM 1136 C C . GLY A 1 102 ? 8.790 51.593 30.648 1.00 8.39 99 GLY A C 1
ATOM 1137 O O . GLY A 1 102 ? 8.133 52.554 30.157 1.00 9.05 99 GLY A O 1
ATOM 1139 N N A PHE A 1 103 ? 8.758 51.303 31.961 0.50 8.78 100 PHE A N 1
ATOM 1140 N N B PHE A 1 103 ? 8.727 51.289 31.948 0.50 8.14 100 PHE A N 1
ATOM 1141 C CA A PHE A 1 103 ? 7.877 52.041 32.883 0.50 8.12 100 PHE A CA 1
ATOM 1142 C CA B PHE A 1 103 ? 7.720 51.986 32.742 0.50 8.92 100 PHE A CA 1
ATOM 1143 C C A PHE A 1 103 ? 8.167 53.548 32.814 0.50 8.18 100 PHE A C 1
ATOM 1144 C C B PHE A 1 103 ? 7.957 53.504 32.806 0.50 7.31 100 PHE A C 1
ATOM 1145 O O A PHE A 1 103 ? 7.188 54.296 33.034 0.50 8.44 100 PHE A O 1
ATOM 1146 O O B PHE A 1 103 ? 6.936 54.214 32.972 0.50 8.56 100 PHE A O 1
ATOM 1161 N N A PRO A 1 104 ? 9.341 54.096 32.590 0.50 6.57 101 PRO A N 1
ATOM 1162 N N B PRO A 1 104 ? 9.098 54.058 32.795 0.50 9.03 101 PRO A N 1
ATOM 1163 C CA A PRO A 1 104 ? 9.494 55.589 32.499 0.50 7.32 101 PRO A CA 1
ATOM 1164 C CA B PRO A 1 104 ? 9.253 55.540 32.722 0.50 8.54 101 PRO A CA 1
ATOM 1165 C C A PRO A 1 104 ? 8.837 56.240 31.299 0.50 7.34 101 PRO A C 1
ATOM 1166 C C B PRO A 1 104 ? 8.665 56.148 31.457 0.50 8.96 101 PRO A C 1
ATOM 1167 O O A PRO A 1 104 ? 8.846 57.485 31.219 0.50 8.05 101 PRO A O 1
ATOM 1168 O O B PRO A 1 104 ? 8.591 57.403 31.500 0.50 9.98 101 PRO A O 1
ATOM 1175 N N . GLY A 1 105 ? 8.287 55.458 30.397 1.00 8.74 102 GLY A N 1
ATOM 1176 C CA . GLY A 1 105 ? 7.560 56.031 29.270 1.00 8.71 102 GLY A CA 1
ATOM 1177 C C . GLY A 1 105 ? 8.332 56.180 28.003 1.00 8.12 102 GLY A C 1
ATOM 1178 O O . GLY A 1 105 ? 9.502 55.825 27.862 1.00 8.61 102 GLY A O 1
ATOM 1182 N N . ALA A 1 106 ? 7.608 56.705 26.970 1.00 8.47 103 ALA A N 1
ATOM 1183 C CA . ALA A 1 106 ? 8.049 56.551 25.611 1.00 8.78 103 ALA A CA 1
ATOM 1184 C C . ALA A 1 106 ? 9.239 57.436 25.267 1.00 8.08 103 ALA A C 1
ATOM 1185 O O . ALA A 1 106 ? 10.083 57.032 24.465 1.00 9.75 103 ALA A O 1
ATOM 1189 N N . ASP A 1 107 ? 9.303 58.648 25.798 1.00 8.30 104 ASP A N 1
ATOM 1190 C CA . ASP A 1 107 ? 10.415 59.529 25.528 1.00 7.64 104 ASP A CA 1
ATOM 1191 C C . ASP A 1 107 ? 11.710 58.915 26.051 1.00 7.39 104 ASP A C 1
ATOM 1192 O O . ASP A 1 107 ? 12.753 58.996 25.384 1.00 8.10 104 ASP A O 1
ATOM 1201 N N . SER A 1 108 ? 11.671 58.345 27.237 1.00 7.46 105 SER A N 1
ATOM 1202 C CA . SER A 1 108 ? 12.845 57.715 27.814 1.00 7.25 105 SER A CA 1
ATOM 1203 C C . SER A 1 108 ? 13.292 56.536 26.966 1.00 6.92 105 SER A C 1
ATOM 1204 O O . SER A 1 108 ? 14.515 56.341 26.775 1.00 7.96 105 SER A O 1
ATOM 1211 N N . VAL A 1 109 ? 12.370 55.742 26.455 1.00 7.13 106 VAL A N 1
ATOM 1212 C CA . VAL A 1 109 ? 12.756 54.620 25.577 1.00 7.35 106 VAL A CA 1
ATOM 1213 C C . VAL A 1 109 ? 13.308 55.148 24.274 1.00 7.54 106 VAL A C 1
ATOM 1214 O O . VAL A 1 109 ? 14.323 54.654 23.757 1.00 7.92 106 VAL A O 1
ATOM 1227 N N A ARG A 1 110 ? 12.607 56.127 23.652 0.80 7.65 107 ARG A N 1
ATOM 1228 N N B ARG A 1 110 ? 12.655 56.150 23.689 0.20 8.52 107 ARG A N 1
ATOM 1229 C CA A ARG A 1 110 ? 13.076 56.645 22.367 0.80 8.41 107 ARG A CA 1
ATOM 1230 C CA B ARG A 1 110 ? 13.053 56.733 22.411 0.20 8.57 107 ARG A CA 1
ATOM 1231 C C A ARG A 1 110 ? 14.495 57.204 22.478 0.80 7.72 107 ARG A C 1
ATOM 1232 C C B ARG A 1 110 ? 14.494 57.226 22.478 0.20 7.72 107 ARG A C 1
ATOM 1233 O O A ARG A 1 110 ? 15.269 57.057 21.536 0.80 8.68 107 ARG A O 1
ATOM 1234 O O B ARG A 1 110 ? 15.277 57.061 21.544 0.20 8.38 107 ARG A O 1
ATOM 1249 N N . ALA A 1 111 ? 14.855 57.833 23.609 1.00 7.93 108 ALA A N 1
ATOM 1250 C CA . ALA A 1 111 ? 16.219 58.338 23.793 1.00 8.44 108 ALA A CA 1
ATOM 1251 C C . ALA A 1 111 ? 17.229 57.217 23.620 1.00 7.31 108 ALA A C 1
ATOM 1252 O O . ALA A 1 111 ? 18.283 57.396 23.001 1.00 8.70 108 ALA A O 1
ATOM 1258 N N . CYS A 1 112 ? 16.925 56.051 24.196 1.00 7.21 109 CYS A N 1
ATOM 1259 C CA . CYS A 1 112 ? 17.797 54.903 24.115 1.00 6.96 109 CYS A CA 1
ATOM 1260 C C . CYS A 1 112 ? 17.874 54.386 22.683 1.00 7.02 109 CYS A C 1
ATOM 1261 O O . CYS A 1 112 ? 18.939 54.043 22.166 1.00 7.90 109 CYS A O 1
ATOM 1268 N N . LEU A 1 113 ? 16.705 54.296 22.029 1.00 7.37 110 LEU A N 1
ATOM 1269 C CA . LEU A 1 113 ? 16.654 53.864 20.645 1.00 7.77 110 LEU A CA 1
ATOM 1270 C C . LEU A 1 113 ? 17.461 54.766 19.757 1.00 8.30 110 LEU A C 1
ATOM 1271 O O . LEU A 1 113 ? 18.123 54.294 18.816 1.00 9.40 110 LEU A O 1
ATOM 1287 N N . ASN A 1 114 ? 17.419 56.068 20.019 1.00 8.28 111 ASN A N 1
ATOM 1288 C CA . ASN A 1 114 ? 18.175 57.018 19.182 1.00 9.18 111 ASN A CA 1
ATOM 1289 C C . ASN A 1 114 ? 19.669 56.777 19.296 1.00 8.43 111 ASN A C 1
ATOM 1290 O O . ASN A 1 114 ? 20.379 56.775 18.285 1.00 9.57 111 ASN A O 1
ATOM 1299 N N . VAL A 1 115 ? 20.170 56.556 20.493 1.00 8.46 112 VAL A N 1
ATOM 1300 C CA . VAL A 1 115 ? 21.593 56.295 20.651 1.00 8.28 112 VAL A CA 1
ATOM 1301 C C . VAL A 1 115 ? 21.973 54.955 20.024 1.00 8.12 112 VAL A C 1
ATOM 1302 O O . VAL A 1 115 ? 22.994 54.827 19.362 1.00 9.28 112 VAL A O 1
ATOM 1315 N N . ALA A 1 116 ? 21.139 53.935 20.231 1.00 8.42 113 ALA A N 1
ATOM 1316 C CA . ALA A 1 116 ? 21.393 52.653 19.589 1.00 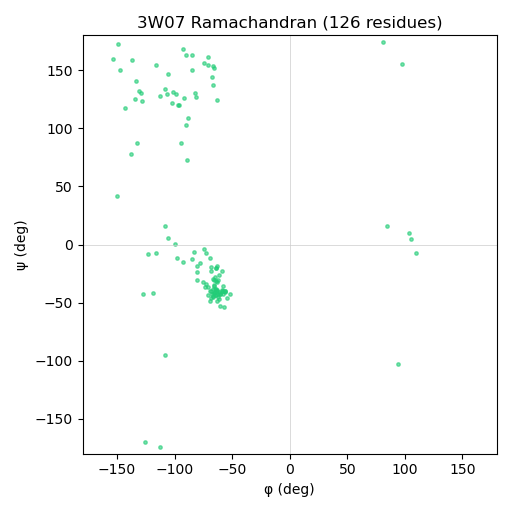8.86 113 ALA A CA 1
ATOM 1317 C C . ALA A 1 116 ? 21.449 52.778 18.075 1.00 8.56 113 ALA A C 1
ATOM 1318 O O . ALA A 1 116 ? 22.282 52.131 17.449 1.00 9.83 113 ALA A O 1
ATOM 1321 N N . GLU A 1 117 ? 20.568 53.595 17.488 1.00 9.05 114 GLU A N 1
ATOM 1322 C CA . GLU A 1 117 ? 20.602 53.778 16.045 1.00 9.50 114 GLU A CA 1
ATOM 1323 C C . GLU A 1 117 ? 21.889 54.452 15.619 1.00 9.93 114 GLU A C 1
ATOM 1324 O O . GLU A 1 117 ? 22.505 54.068 14.615 1.00 12.16 114 GLU A O 1
ATOM 1331 N N A GLU A 1 118 ? 22.300 55.457 16.372 0.50 9.20 115 GLU A N 1
ATOM 1332 N N B GLU A 1 118 ? 22.337 55.436 16.366 0.50 9.37 115 GLU A N 1
ATOM 1333 C CA A GLU A 1 118 ? 23.544 56.176 16.052 0.50 10.50 115 GLU A CA 1
ATOM 1334 C CA B GLU A 1 118 ? 23.585 56.136 16.040 0.50 10.30 115 GLU A CA 1
ATOM 1335 C C A GLU A 1 118 ? 24.748 55.271 16.117 0.50 9.43 115 GLU A C 1
ATOM 1336 C C B GLU A 1 118 ? 24.814 55.262 16.120 0.50 9.86 115 GLU A C 1
ATOM 1337 O O A GLU A 1 118 ? 25.677 55.460 15.344 0.50 10.89 115 GLU A O 1
ATOM 1338 O O B GLU A 1 118 ? 25.780 55.452 15.396 0.50 11.06 115 GLU A O 1
ATOM 1346 N N . MET A 1 119 ? 24.749 54.327 17.055 1.00 9.70 116 MET A N 1
ATOM 1347 C CA A MET A 1 119 ? 25.977 53.555 17.339 0.80 10.26 116 MET A CA 1
ATOM 1348 C CA B MET A 1 119 ? 25.842 53.494 17.509 0.20 9.66 116 MET A CA 1
ATOM 1349 C C . MET A 1 119 ? 25.882 52.154 16.824 1.00 10.55 116 MET A C 1
ATOM 1350 O O . MET A 1 119 ? 26.802 51.338 17.028 1.00 12.83 116 MET A O 1
ATOM 1359 N N . GLY A 1 120 ? 24.848 51.768 16.099 1.00 10.48 117 GLY A N 1
ATOM 1360 C CA . GLY A 1 120 ? 24.731 50.469 15.490 1.00 12.35 117 GLY A CA 1
ATOM 1361 C C . GLY A 1 120 ? 24.492 49.348 16.479 1.00 11.59 117 GLY A C 1
ATOM 1362 O O . GLY A 1 120 ? 24.965 48.232 16.249 1.00 14.35 117 GLY A O 1
ATOM 1366 N N A ARG A 1 121 ? 23.743 49.633 17.545 0.50 9.54 118 ARG A N 1
ATOM 1367 N N B ARG A 1 121 ? 23.679 49.558 17.511 0.50 10.23 118 ARG A N 1
ATOM 1368 C CA A ARG A 1 121 ? 23.524 48.696 18.642 0.50 8.48 118 ARG A CA 1
ATOM 1369 C CA B ARG A 1 121 ? 23.507 48.560 18.573 0.50 10.49 118 ARG A CA 1
ATOM 1370 C C A ARG A 1 121 ? 22.003 48.484 18.783 0.50 8.32 118 ARG A C 1
ATOM 1371 C C B ARG A 1 121 ? 22.011 48.285 18.797 0.50 9.19 118 ARG A C 1
ATOM 1372 O O A ARG A 1 121 ? 21.220 49.022 18.028 0.50 9.89 118 ARG A O 1
ATOM 1373 O O B ARG A 1 121 ? 21.126 48.753 18.115 0.50 10.85 118 ARG A O 1
ATOM 1388 N N A GLU A 1 122 ? 21.637 47.704 19.783 0.50 8.72 119 GLU A N 1
ATOM 1389 N N B GLU A 1 122 ? 21.677 47.482 19.864 0.50 10.24 119 GLU A N 1
ATOM 1390 C CA A GLU A 1 122 ? 20.252 47.310 19.988 0.50 10.52 119 GLU A CA 1
ATOM 1391 C CA B GLU A 1 122 ? 20.305 47.066 20.107 0.50 9.27 119 GLU A CA 1
ATOM 1392 C C A GLU A 1 122 ? 19.791 47.602 21.415 0.50 8.26 119 GLU A C 1
ATOM 1393 C C B GLU A 1 122 ? 19.775 47.504 21.472 0.50 8.66 119 GLU A C 1
ATOM 1394 O O A GLU A 1 122 ? 20.582 47.560 22.360 0.50 8.53 119 GLU A O 1
ATOM 1395 O O B GLU A 1 122 ? 20.535 47.469 22.440 0.50 10.18 119 GLU A O 1
ATOM 1406 N N . VAL A 1 123 ? 18.510 47.845 21.513 1.00 8.99 120 VAL A N 1
ATOM 1407 C CA . VAL A 1 123 ? 17.785 48.013 22.773 1.00 7.95 120 VAL A CA 1
ATOM 1408 C C . VAL A 1 123 ? 16.855 46.842 23.005 1.00 7.59 120 VAL A C 1
ATOM 1409 O O . VAL A 1 123 ? 16.097 46.432 22.113 1.00 9.36 120 VAL A O 1
ATOM 1421 N N . PHE A 1 124 ? 16.854 46.319 24.220 1.00 7.26 121 PHE A N 1
ATOM 1422 C CA . PHE A 1 124 ? 15.883 45.387 24.710 1.00 7.28 121 PHE A CA 1
ATOM 1423 C C . PHE A 1 124 ? 14.969 46.114 25.684 1.00 7.22 121 PHE A C 1
ATOM 1424 O O . PHE A 1 124 ? 15.441 46.764 26.615 1.00 9.03 121 PHE A O 1
ATOM 1436 N N . LEU A 1 125 ? 13.655 45.990 25.498 1.00 7.14 122 LEU A N 1
ATOM 1437 C CA . LEU A 1 125 ? 12.699 46.634 26.379 1.00 6.97 122 LEU A CA 1
ATOM 1438 C C . LEU A 1 125 ? 12.209 45.653 27.452 1.00 6.63 122 LEU A C 1
ATOM 1439 O O . LEU A 1 125 ? 11.627 44.620 27.113 1.00 7.58 122 LEU A O 1
ATOM 1452 N N . LEU A 1 126 ? 12.442 45.996 28.691 1.00 7.19 123 LEU A N 1
ATOM 1453 C CA . LEU A 1 126 ? 11.944 45.239 29.836 1.00 7.17 123 LEU A CA 1
ATOM 1454 C C . LEU A 1 126 ? 10.532 45.681 30.110 1.00 7.65 123 LEU A C 1
ATOM 1455 O O . LEU A 1 126 ? 10.268 46.845 30.424 1.00 9.10 123 LEU A O 1
ATOM 1471 N N A THR A 1 127 ? 9.534 44.779 29.995 0.50 8.74 124 THR A N 1
ATOM 1472 N N B THR A 1 127 ? 9.664 44.684 29.947 0.50 8.86 124 THR A N 1
ATOM 1473 C CA A THR A 1 127 ? 8.139 45.174 30.073 0.50 9.99 124 THR A CA 1
ATOM 1474 C CA B THR A 1 127 ? 8.244 44.949 30.160 0.50 9.96 124 THR A CA 1
ATOM 1475 C C A THR A 1 127 ? 7.423 44.643 31.331 0.50 9.24 124 THR A C 1
ATOM 1476 C C B THR A 1 127 ? 7.950 44.655 31.634 0.50 10.32 124 THR A C 1
ATOM 1477 O O A THR A 1 127 ? 6.521 45.327 31.780 0.50 11.48 124 THR A O 1
ATOM 1478 O O B THR A 1 127 ? 8.141 45.414 32.584 0.50 11.61 124 THR A O 1
ATOM 1485 N N A GLU A 1 128 ? 7.708 43.476 31.872 0.50 11.23 125 GLU A N 1
ATOM 1486 N N B GLU A 1 128 ? 7.551 43.413 31.830 0.50 11.19 125 GLU A N 1
ATOM 1487 C CA . GLU A 1 128 ? 7.242 42.938 33.145 1.00 8.65 125 GLU A CA 1
ATOM 1488 C C . GLU A 1 128 ? 8.413 42.253 33.787 1.00 7.67 125 GLU A C 1
ATOM 1489 O O . GLU A 1 128 ? 9.103 41.482 33.123 1.00 10.13 125 GLU A O 1
ATOM 1496 N N . MET A 1 129 ? 8.664 42.497 35.040 1.00 8.07 126 MET A N 1
ATOM 1497 C CA . MET A 1 129 ? 9.761 41.927 35.793 1.00 7.57 126 MET A CA 1
ATOM 1498 C C . MET A 1 129 ? 9.313 40.587 36.454 1.00 7.72 126 MET A C 1
ATOM 1499 O O . MET A 1 129 ? 8.148 40.302 36.598 1.00 8.68 126 MET A O 1
ATOM 1510 N N . SER A 1 130 ? 10.334 39.816 36.869 1.00 7.47 127 SER A N 1
ATOM 1511 C CA . SER A 1 130 ? 10.103 38.446 37.307 1.00 7.67 127 SER A CA 1
ATOM 1512 C C . SER A 1 130 ? 9.874 38.274 38.787 1.00 7.58 127 SER A C 1
ATOM 1513 O O . SER A 1 130 ? 9.432 37.182 39.170 1.00 8.74 127 SER A O 1
ATOM 1520 N N . HIS A 1 131 ? 10.187 39.252 39.619 1.00 7.67 128 HIS A N 1
ATOM 1521 C CA . HIS A 1 131 ? 10.108 39.099 41.059 1.00 7.95 128 HIS A CA 1
ATOM 1522 C C . HIS A 1 131 ? 8.699 39.376 41.580 1.00 8.25 128 HIS A C 1
ATOM 1523 O O . HIS A 1 131 ? 7.881 39.982 40.911 1.00 8.68 128 HIS A O 1
ATOM 1534 N N . PRO A 1 132 ? 8.401 38.939 42.810 1.00 8.75 129 PRO A N 1
ATOM 1535 C CA . PRO A 1 132 ? 7.028 39.119 43.324 1.00 9.60 129 PRO A CA 1
ATOM 1536 C C . PRO A 1 132 ? 6.556 40.546 43.312 1.00 9.49 129 PRO A C 1
ATOM 1537 O O . PRO A 1 132 ? 5.375 40.808 42.973 1.00 10.77 129 PRO A O 1
ATOM 1548 N N . GLY A 1 133 ? 7.399 41.505 43.654 1.00 9.03 130 GLY A N 1
ATOM 1549 C CA . GLY A 1 133 ? 6.995 42.888 43.724 1.00 9.40 130 GLY A CA 1
ATOM 1550 C C . GLY A 1 133 ? 6.562 43.445 42.408 1.00 8.29 130 GLY A C 1
ATOM 1551 O O . GLY A 1 133 ? 5.880 44.486 42.370 1.00 8.88 130 GLY A O 1
ATOM 1555 N N . ALA A 1 134 ? 6.912 42.815 41.284 1.00 8.76 131 ALA A N 1
ATOM 1556 C CA . ALA A 1 134 ? 6.471 43.266 39.989 1.00 9.11 131 ALA A CA 1
ATOM 1557 C C . ALA A 1 134 ? 4.958 43.289 39.889 1.00 9.48 131 ALA A C 1
ATOM 1558 O O . ALA A 1 134 ? 4.382 43.964 39.029 1.00 10.84 131 ALA A O 1
ATOM 1565 N N . GLU A 1 135 ? 4.270 42.493 40.745 1.00 9.47 132 GLU A N 1
ATOM 1566 C CA . GLU A 1 135 ? 2.807 42.500 40.685 1.00 10.33 132 GLU A CA 1
ATOM 1567 C C . GLU A 1 135 ? 2.223 43.801 41.147 1.00 10.42 132 GLU A C 1
ATOM 1568 O O . GLU A 1 135 ? 1.060 44.088 40.801 1.00 12.41 132 GLU A O 1
ATOM 1576 N N . MET A 1 136 ? 2.936 44.573 41.948 1.00 9.59 133 MET A N 1
ATOM 1577 C CA . MET A 1 136 ? 2.315 45.754 42.578 1.00 10.14 133 MET A CA 1
ATOM 1578 C C . MET A 1 136 ? 1.990 46.837 41.584 1.00 9.57 133 MET A C 1
ATOM 1579 O O . MET A 1 136 ? 0.861 47.373 41.631 1.00 12.36 133 MET A O 1
ATOM 1586 N N . PHE A 1 137 ? 2.941 47.194 40.729 1.00 8.99 134 PHE A N 1
ATOM 1587 C CA . PHE A 1 137 ? 2.780 48.325 39.799 1.00 9.26 134 PHE A CA 1
ATOM 1588 C C . PHE A 1 137 ? 3.081 47.920 38.363 1.00 9.11 134 PHE A C 1
ATOM 1589 O O . PHE A 1 137 ? 2.441 48.391 37.413 1.00 10.75 134 PHE A O 1
ATOM 1600 N N . ILE A 1 138 ? 4.125 47.151 38.155 1.00 8.28 135 ILE A N 1
ATOM 1601 C CA . ILE A 1 138 ? 4.568 46.896 36.770 1.00 8.89 135 ILE A CA 1
ATOM 1602 C C . ILE A 1 138 ? 3.553 46.050 36.027 1.00 9.54 135 ILE A C 1
ATOM 1603 O O . ILE A 1 138 ? 3.255 46.320 34.852 1.00 10.37 135 ILE A O 1
ATOM 1611 N N . GLN A 1 139 ? 3.079 44.973 36.663 1.00 9.78 136 GLN A N 1
ATOM 1612 C CA . GLN A 1 139 ? 2.237 44.044 35.914 1.00 9.96 136 GLN A CA 1
ATOM 1613 C C . GLN A 1 139 ? 1.037 44.709 35.299 1.00 10.29 136 GLN A C 1
ATOM 1614 O O . GLN A 1 139 ? 0.673 44.413 34.151 1.00 11.87 136 GLN A O 1
ATOM 1623 N N . GLY A 1 140 ? 0.383 45.617 36.027 1.00 11.05 137 GLY A N 1
ATOM 1624 C CA . GLY A 1 140 ? -0.796 46.278 35.486 1.00 12.27 137 GLY A CA 1
ATOM 1625 C C . GLY A 1 140 ? -0.525 47.209 34.344 1.00 12.13 137 GLY A C 1
ATOM 1626 O O . GLY A 1 140 ? -1.454 47.552 33.624 1.00 14.60 137 GLY A O 1
ATOM 1630 N N . ALA A 1 141 ? 0.706 47.654 34.177 1.00 11.26 138 ALA A N 1
ATOM 1631 C CA . ALA A 1 141 ? 1.128 48.511 33.079 1.00 11.28 138 ALA A CA 1
ATOM 1632 C C . ALA A 1 141 ? 1.781 47.724 31.948 1.00 10.85 138 ALA A C 1
ATOM 1633 O O . ALA A 1 141 ? 2.014 48.277 30.892 1.00 11.24 138 ALA A O 1
ATOM 1637 N N . ALA A 1 142 ? 2.104 46.439 32.181 1.00 10.08 139 ALA A N 1
ATOM 1638 C CA . ALA A 1 142 ? 3.029 45.757 31.278 1.00 10.23 139 ALA A CA 1
ATOM 1639 C C . ALA A 1 142 ? 2.509 45.583 29.879 1.00 10.34 139 ALA A C 1
ATOM 1640 O O . ALA A 1 142 ? 3.268 45.663 28.906 1.00 11.23 139 ALA A O 1
ATOM 1643 N N . ASP A 1 143 ? 1.217 45.295 29.695 1.00 11.27 140 ASP A N 1
ATOM 1644 C CA . ASP A 1 143 ? 0.714 45.126 28.336 1.00 11.68 140 ASP A CA 1
ATOM 1645 C C . ASP A 1 143 ? 0.836 46.428 27.592 1.00 11.48 140 ASP A C 1
ATOM 1646 O O . ASP A 1 143 ? 1.211 46.442 26.409 1.00 12.29 140 ASP A O 1
ATOM 1652 N N A GLU A 1 144 ? 0.506 47.527 28.262 0.50 11.53 141 GLU A N 1
ATOM 1653 N N B GLU A 1 144 ? 0.515 47.559 28.222 0.50 11.16 141 GLU A N 1
ATOM 1654 C CA A GLU A 1 144 ? 0.611 48.837 27.618 0.50 11.49 141 GLU A CA 1
ATOM 1655 C CA B GLU A 1 144 ? 0.645 48.883 27.604 0.50 11.54 141 GLU A CA 1
ATOM 1656 C C A GLU A 1 144 ? 2.066 49.224 27.377 0.50 11.67 141 GLU A C 1
ATOM 1657 C C B GLU A 1 144 ? 2.106 49.224 27.337 0.50 10.54 141 GLU A C 1
ATOM 1658 O O A GLU A 1 144 ? 2.356 49.853 26.352 0.50 11.12 141 GLU A O 1
ATOM 1659 O O B GLU A 1 144 ? 2.448 49.807 26.309 0.50 12.91 141 GLU A O 1
ATOM 1667 N N . ILE A 1 145 ? 2.994 48.841 28.263 1.00 10.12 142 ILE A N 1
ATOM 1668 C CA . ILE A 1 145 ? 4.417 49.061 28.008 1.00 9.65 142 ILE A CA 1
ATOM 1669 C C . ILE A 1 145 ? 4.866 48.284 26.748 1.00 9.44 142 ILE A C 1
ATOM 1670 O O . ILE A 1 145 ? 5.595 48.804 25.919 1.00 9.74 142 ILE A O 1
ATOM 1680 N N . ALA A 1 146 ? 4.418 47.033 26.642 1.00 9.98 143 ALA A N 1
ATOM 1681 C CA . ALA A 1 146 ? 4.777 46.252 25.441 1.00 10.17 143 ALA A CA 1
ATOM 1682 C C . ALA A 1 146 ? 4.211 46.888 24.162 1.00 10.43 143 ALA A C 1
ATOM 1683 O O . ALA A 1 146 ? 4.893 46.969 23.159 1.00 11.06 143 ALA A O 1
ATOM 1690 N N A ARG A 1 147 ? 2.958 47.309 24.206 0.40 10.63 144 ARG A N 1
ATOM 1691 N N B ARG A 1 147 ? 2.961 47.316 24.234 0.20 10.56 144 ARG A N 1
ATOM 1692 N N C ARG A 1 147 ? 2.957 47.313 24.202 0.40 10.68 144 ARG A N 1
ATOM 1693 C CA A ARG A 1 147 ? 2.359 47.954 23.040 0.40 10.83 144 ARG A CA 1
ATOM 1694 C CA B ARG A 1 147 ? 2.411 47.920 23.021 0.20 10.69 144 ARG A CA 1
ATOM 1695 C CA C ARG A 1 147 ? 2.397 47.929 22.998 0.40 10.54 144 ARG A CA 1
ATOM 1696 C C A ARG A 1 147 ? 3.113 49.226 22.666 0.40 10.54 144 ARG A C 1
ATOM 1697 C C B ARG A 1 147 ? 3.129 49.214 22.680 0.20 10.56 144 ARG A C 1
ATOM 1698 C C C ARG A 1 147 ? 3.124 49.226 22.662 0.40 10.37 144 ARG A C 1
ATOM 1699 O O A ARG A 1 147 ? 3.284 49.517 21.463 0.40 12.58 144 ARG A O 1
ATOM 1700 O O B ARG A 1 147 ? 3.325 49.561 21.508 0.20 10.05 144 ARG A O 1
ATOM 1701 O O C ARG A 1 147 ? 3.296 49.538 21.462 0.40 12.38 144 ARG A O 1
ATOM 1723 N N . MET A 1 148 ? 3.558 49.966 23.689 1.00 10.35 145 MET A N 1
ATOM 1724 C CA . MET A 1 148 ? 4.399 51.146 23.460 1.00 10.11 145 MET A CA 1
ATOM 1725 C C . MET A 1 148 ? 5.647 50.751 22.731 1.00 9.92 145 MET A C 1
ATOM 1726 O O . MET A 1 148 ? 6.075 51.400 21.769 1.00 10.87 145 MET A O 1
ATOM 1733 N N . GLY A 1 149 ? 6.282 49.676 23.203 1.00 9.99 146 GLY A N 1
ATOM 1734 C CA . GLY A 1 149 ? 7.442 49.221 22.481 1.00 10.32 146 GLY A CA 1
ATOM 1735 C C . GLY A 1 149 ? 7.180 48.872 21.038 1.00 9.91 146 GLY A C 1
ATOM 1736 O O . GLY A 1 149 ? 7.973 49.263 20.152 1.00 11.00 146 GLY A O 1
ATOM 1739 N N . VAL A 1 150 ? 6.087 48.187 20.757 1.00 10.57 147 VAL A N 1
ATOM 1740 C CA . VAL A 1 150 ? 5.781 47.870 19.338 1.00 11.67 147 VAL A CA 1
ATOM 1741 C C . VAL A 1 150 ? 5.630 49.157 18.583 1.00 12.14 147 VAL A C 1
ATOM 1742 O O . VAL A 1 150 ? 6.135 49.296 17.448 1.00 14.63 147 VAL A O 1
ATOM 1746 N N A ASP A 1 151 ? 4.942 50.169 19.146 0.50 12.04 148 ASP A N 1
ATOM 1747 N N B ASP A 1 151 ? 4.923 50.143 19.151 0.50 11.97 148 ASP A N 1
ATOM 1748 C CA A ASP A 1 151 ? 4.685 51.436 18.457 0.50 13.97 148 ASP A CA 1
ATOM 1749 C CA B ASP A 1 151 ? 4.701 51.401 18.433 0.50 12.91 148 ASP A CA 1
ATOM 1750 C C A ASP A 1 151 ? 5.952 52.274 18.259 0.50 12.95 148 ASP A C 1
ATOM 1751 C C B ASP A 1 151 ? 6.010 52.138 18.157 0.50 12.22 148 ASP A C 1
ATOM 1752 O O A ASP A 1 151 ? 5.944 53.105 17.359 0.50 17.21 148 ASP A O 1
ATOM 1753 O O B ASP A 1 151 ? 6.139 52.769 17.113 0.50 11.38 148 ASP A O 1
ATOM 1762 N N . LEU A 1 152 ? 6.968 52.017 19.081 1.00 10.83 149 LEU A N 1
ATOM 1763 C CA . LEU A 1 152 ? 8.269 52.676 18.932 1.00 10.97 149 LEU A CA 1
ATOM 1764 C C . LEU A 1 152 ? 9.193 51.913 18.011 1.00 11.43 149 LEU A C 1
ATOM 1765 O O . LEU A 1 152 ? 10.289 52.395 17.732 1.00 14.76 149 LEU A O 1
ATOM 1773 N N . GLY A 1 153 ? 8.774 50.731 17.541 1.00 12.06 150 GLY A N 1
ATOM 1774 C CA . GLY A 1 153 ? 9.657 49.945 16.686 1.00 13.52 150 GLY A CA 1
ATOM 1775 C C . GLY A 1 153 ? 10.664 49.075 17.444 1.00 11.57 150 GLY A C 1
ATOM 1776 O O . GLY A 1 153 ? 11.616 48.583 16.834 1.00 13.77 150 GLY A O 1
ATOM 1777 N N . VAL A 1 154 ? 10.469 48.842 18.717 1.00 11.33 151 VAL A N 1
ATOM 1778 C CA . VAL A 1 154 ? 11.327 47.930 19.472 1.00 9.96 151 VAL A CA 1
ATOM 1779 C C . VAL A 1 154 ? 11.138 46.525 18.956 1.00 10.27 151 VAL A C 1
ATOM 1780 O O . VAL A 1 154 ? 9.979 46.092 18.729 1.00 11.51 151 VAL A O 1
ATOM 1793 N N . LYS A 1 155 ? 12.242 45.796 18.795 1.00 10.30 152 LYS A N 1
ATOM 1794 C CA . LYS A 1 155 ? 12.200 44.446 18.255 1.00 11.56 152 LYS A CA 1
ATOM 1795 C C . LYS A 1 155 ? 12.658 43.418 19.267 1.00 10.95 152 LYS A C 1
ATOM 1796 O O . LYS A 1 155 ? 12.617 42.225 18.967 1.00 15.98 152 LYS A O 1
ATOM 1800 N N . ASN A 1 156 ? 13.170 43.846 20.417 1.00 9.44 153 ASN A N 1
ATOM 1801 C CA . ASN A 1 156 ? 13.793 42.949 21.414 1.00 8.52 153 ASN A CA 1
ATOM 1802 C C . ASN A 1 156 ? 13.185 43.274 22.769 1.00 8.01 153 ASN A C 1
ATOM 1803 O O . ASN A 1 156 ? 13.128 44.441 23.138 1.00 8.20 153 ASN A O 1
ATOM 1811 N N . TYR A 1 157 ? 12.770 42.211 23.491 1.00 8.14 154 TYR A N 1
ATOM 1812 C CA . TYR A 1 157 ? 11.971 42.373 24.703 1.00 8.15 154 TYR A CA 1
ATOM 1813 C C . TYR A 1 157 ? 12.459 41.443 25.789 1.00 7.45 154 TYR A C 1
ATOM 1814 O O . TYR A 1 157 ? 13.076 40.395 25.489 1.00 8.13 154 TYR A O 1
ATOM 1830 N N . VAL A 1 158 ? 12.136 41.778 27.022 1.00 7.55 155 VAL A N 1
ATOM 1831 C CA . VAL A 1 158 ? 12.434 40.960 28.189 1.00 7.49 155 VAL A CA 1
ATOM 1832 C C . VAL A 1 158 ? 11.141 40.802 28.976 1.00 7.63 155 VAL A C 1
ATOM 1833 O O . VAL A 1 158 ? 10.453 41.791 29.290 1.00 8.46 155 VAL A O 1
ATOM 1846 N N . GLY A 1 159 ? 10.789 39.545 29.350 1.00 7.74 156 GLY A N 1
ATOM 1847 C CA . GLY A 1 159 ? 9.653 39.286 30.169 1.00 7.92 156 GLY A CA 1
ATOM 1848 C C . GLY A 1 159 ? 9.872 38.050 31.036 1.00 7.61 156 GLY A C 1
ATOM 1849 O O . GLY A 1 159 ? 10.891 37.347 30.870 1.00 8.15 156 GLY A O 1
ATOM 1853 N N . PRO A 1 160 ? 8.968 37.759 31.969 1.00 8.11 157 PRO A N 1
ATOM 1854 C CA . PRO A 1 160 ? 9.299 36.958 33.151 1.00 8.01 157 PRO A CA 1
ATOM 1855 C C . PRO A 1 160 ? 9.070 35.462 33.011 1.00 8.07 157 PRO A C 1
ATOM 1856 O O . PRO A 1 160 ? 7.952 35.005 32.764 1.00 9.16 157 PRO A O 1
ATOM 1867 N N . SER A 1 161 ? 10.109 34.675 33.298 1.00 8.09 158 SER A N 1
ATOM 1868 C CA . SER A 1 161 ? 10.011 33.231 33.304 1.00 8.75 158 SER A CA 1
ATOM 1869 C C . SER A 1 161 ? 9.056 32.736 34.381 1.00 8.66 158 SER A C 1
ATOM 1870 O O . SER A 1 161 ? 8.433 31.673 34.270 1.00 9.90 158 SER A O 1
ATOM 1877 N N . THR A 1 162 ? 8.998 33.512 35.491 1.00 8.61 159 THR A N 1
ATOM 1878 C CA . THR A 1 162 ? 8.196 33.169 36.632 1.00 8.80 159 THR A CA 1
ATOM 1879 C C . THR A 1 162 ? 6.698 33.256 36.387 1.00 8.92 159 THR A C 1
ATOM 1880 O O . THR A 1 162 ? 5.919 32.793 37.227 1.00 10.19 159 THR A O 1
ATOM 1889 N N . ARG A 1 163 ? 6.281 33.844 35.274 1.00 8.80 160 ARG A N 1
ATOM 1890 C CA . ARG A 1 163 ? 4.868 33.974 34.952 1.00 9.35 160 ARG A CA 1
ATOM 1891 C C . ARG A 1 163 ? 4.641 33.663 33.476 1.00 8.81 160 ARG A C 1
ATOM 1892 O O . ARG A 1 163 ? 4.477 34.545 32.657 1.00 9.39 160 ARG A O 1
ATOM 1908 N N . PRO A 1 164 ? 4.640 32.367 33.133 1.00 9.27 161 PRO A N 1
ATOM 1909 C CA . PRO A 1 164 ? 4.536 32.027 31.708 1.00 9.37 161 PRO A CA 1
ATOM 1910 C C . PRO A 1 164 ? 3.262 32.490 31.034 1.00 9.55 161 PRO A C 1
ATOM 1911 O O . PRO A 1 164 ? 3.239 32.713 29.843 1.00 10.91 161 PRO A O 1
ATOM 1922 N N . GLU A 1 165 ? 2.167 32.647 31.780 1.00 10.30 162 GLU A N 1
ATOM 1923 C CA . GLU A 1 165 ? 0.946 33.211 31.190 1.00 11.05 162 GLU A CA 1
ATOM 1924 C C . GLU A 1 165 ? 1.151 34.660 30.779 1.00 10.58 162 GLU A C 1
ATOM 1925 O O . GLU A 1 165 ? 0.572 35.147 29.805 1.00 12.08 162 GLU A O 1
ATOM 1935 N N . ARG A 1 166 ? 1.958 35.389 31.571 1.00 10.07 163 ARG A N 1
ATOM 1936 C CA . ARG A 1 166 ? 2.310 36.760 31.236 1.00 9.73 163 ARG A CA 1
ATOM 1937 C C . ARG A 1 166 ? 3.258 36.760 30.038 1.00 10.19 163 ARG A C 1
ATOM 1938 O O . ARG A 1 166 ? 3.176 37.668 29.187 1.00 11.41 163 ARG A O 1
ATOM 1952 N N A LEU A 1 167 ? 4.208 35.839 30.101 0.70 9.91 164 LEU A N 1
ATOM 1953 N N B LEU A 1 167 ? 4.172 35.802 29.883 0.30 10.60 164 LEU A N 1
ATOM 1954 C CA A LEU A 1 167 ? 5.153 35.762 29.008 0.70 10.99 164 LEU A CA 1
ATOM 1955 C CA B LEU A 1 167 ? 4.970 35.675 28.676 0.30 11.33 164 LEU A CA 1
ATOM 1956 C C A LEU A 1 167 ? 4.413 35.441 27.714 0.70 11.27 164 LEU A C 1
ATOM 1957 C C B LEU A 1 167 ? 4.133 35.444 27.423 0.30 12.43 164 LEU A C 1
ATOM 1958 O O A LEU A 1 167 ? 4.749 35.983 26.642 0.70 12.91 164 LEU A O 1
ATOM 1959 O O B LEU A 1 167 ? 4.324 36.042 26.359 0.30 14.41 164 LEU A O 1
ATOM 1968 N N A SER A 1 168 ? 3.358 34.610 27.784 0.70 11.66 165 SER A N 1
ATOM 1969 N N B SER A 1 168 ? 3.191 34.513 27.558 0.30 12.40 165 SER A N 1
ATOM 1970 C CA A SER A 1 168 ? 2.575 34.327 26.611 0.70 13.47 165 SER A CA 1
ATOM 1971 C CA B SER A 1 168 ? 2.331 34.239 26.415 0.30 15.09 165 SER A CA 1
ATOM 1972 C C A SER A 1 168 ? 1.848 35.573 26.088 0.70 12.79 165 SER A C 1
ATOM 1973 C C B SER A 1 168 ? 1.585 35.497 25.992 0.30 14.52 165 SER A C 1
ATOM 1974 O O A SER A 1 168 ? 1.832 35.856 24.877 0.70 13.01 165 SER A O 1
ATOM 1975 O O B SER A 1 168 ? 1.347 35.763 24.808 0.30 12.41 165 SER A O 1
ATOM 1980 N N . ARG A 1 169 ? 1.199 36.318 26.985 1.00 12.79 166 ARG A N 1
ATOM 1981 C CA . ARG A 1 169 ? 0.521 37.574 26.603 1.00 12.80 166 ARG A CA 1
ATOM 1982 C C . ARG A 1 169 ? 1.525 38.545 25.980 1.00 12.00 166 ARG A C 1
ATOM 1983 O O . ARG A 1 169 ? 1.213 39.201 24.963 1.00 13.53 166 ARG A O 1
ATOM 1991 N N A LEU A 1 170 ? 2.728 38.653 26.545 0.70 12.00 167 LEU A N 1
ATOM 1992 N N B LEU A 1 170 ? 2.719 38.646 26.537 0.30 11.84 167 LEU A N 1
ATOM 1993 C CA A LEU A 1 170 ? 3.787 39.515 25.947 0.70 11.58 167 LEU A CA 1
ATOM 1994 C CA B LEU A 1 170 ? 3.716 39.559 25.934 0.30 11.87 167 LEU A CA 1
ATOM 1995 C C A LEU A 1 170 ? 4.053 39.112 24.515 0.70 11.25 167 LEU A C 1
ATOM 1996 C C B LEU A 1 170 ? 4.112 39.105 24.550 0.30 11.50 167 LEU A C 1
ATOM 1997 O O A LEU A 1 170 ? 4.058 39.928 23.594 0.70 13.02 167 LEU A O 1
ATOM 1998 O O B LEU A 1 170 ? 4.242 39.916 23.624 0.30 10.48 167 LEU A O 1
ATOM 2007 N N . ARG A 1 171 ? 4.286 37.794 24.341 1.00 12.25 168 ARG A N 1
ATOM 2008 C CA . ARG A 1 171 ? 4.551 37.265 22.997 1.00 12.41 168 ARG A CA 1
ATOM 2009 C C . ARG A 1 171 ? 3.428 37.596 22.074 1.00 12.70 168 ARG A C 1
ATOM 2010 O O . ARG A 1 171 ? 3.641 37.933 20.884 1.00 14.87 168 ARG A O 1
ATOM 2019 N N A GLU A 1 172 ? 2.165 37.503 22.527 0.50 13.24 169 GLU A N 1
ATOM 2020 N N B GLU A 1 172 ? 2.181 37.499 22.555 0.50 13.14 169 GLU A N 1
ATOM 2021 C CA A GLU A 1 172 ? 1.020 37.812 21.689 0.50 14.30 169 GLU A CA 1
ATOM 2022 C CA B GLU A 1 172 ? 1.034 37.862 21.762 0.50 13.75 169 GLU A CA 1
ATOM 2023 C C A GLU A 1 172 ? 0.956 39.283 21.293 0.50 15.32 169 GLU A C 1
ATOM 2024 C C B GLU A 1 172 ? 1.114 39.285 21.228 0.50 13.82 169 GLU A C 1
ATOM 2025 O O A GLU A 1 172 ? 0.471 39.637 20.217 0.50 17.66 169 GLU A O 1
ATOM 2026 O O B GLU A 1 172 ? 0.864 39.585 20.075 0.50 16.32 169 GLU A O 1
ATOM 2034 N N . ILE A 1 173 ? 1.442 40.183 22.143 1.00 12.62 170 ILE A N 1
ATOM 2035 C CA . ILE A 1 173 ? 1.504 41.609 21.756 1.00 12.56 170 ILE A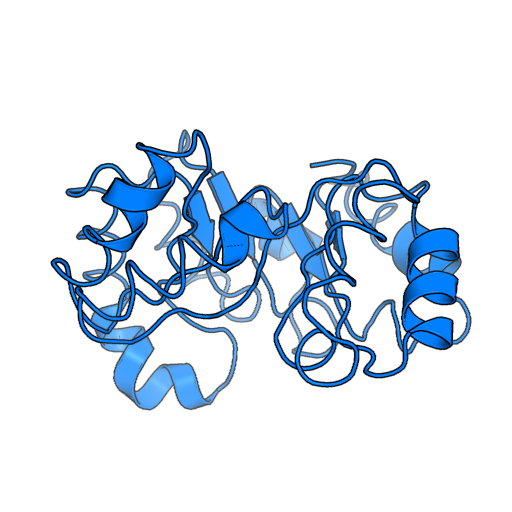 CA 1
ATOM 2036 C C . ILE A 1 173 ? 2.625 41.899 20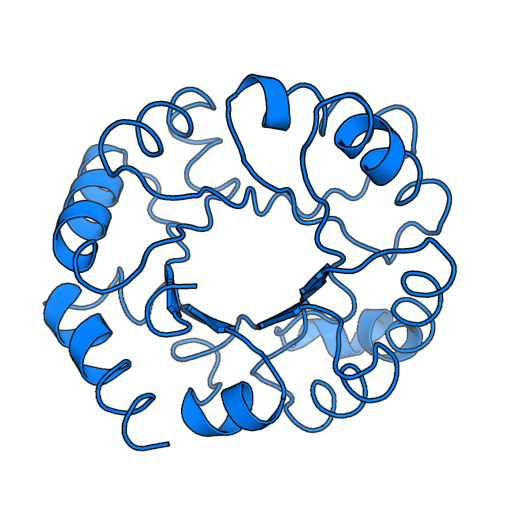.807 1.00 12.18 170 ILE A C 1
ATOM 2037 O O . ILE A 1 173 ? 2.442 42.636 19.828 1.00 14.55 170 ILE A O 1
ATOM 2050 N N . ILE A 1 174 ? 3.824 41.345 21.041 1.00 12.32 171 ILE A N 1
ATOM 2051 C CA . ILE A 1 174 ? 4.974 41.694 20.216 1.00 12.51 171 ILE A CA 1
ATOM 2052 C C . ILE A 1 174 ? 5.098 40.884 18.928 1.00 13.01 171 ILE A C 1
ATOM 2053 O O . ILE A 1 174 ? 5.848 41.283 18.040 1.00 15.26 171 ILE A O 1
ATOM 2059 N N . GLY A 1 175 ? 4.341 39.806 18.804 1.00 13.75 172 GLY A N 1
ATOM 2060 C CA . GLY A 1 175 ? 4.370 39.020 17.586 1.00 16.13 172 GLY A CA 1
ATOM 2061 C C . GLY A 1 175 ? 5.546 38.052 17.520 1.00 14.91 172 GLY A C 1
ATOM 2062 O O . GLY A 1 175 ? 6.455 38.062 18.353 1.00 15.25 172 GLY A O 1
ATOM 2063 N N . GLN A 1 176 ? 5.561 37.232 16.484 1.00 18.06 173 GLN A N 1
ATOM 2064 C CA . GLN A 1 176 ? 6.528 36.133 16.441 1.00 21.98 173 GLN A CA 1
ATOM 2065 C C . GLN A 1 176 ? 7.904 36.553 15.986 1.00 23.57 173 GLN A C 1
ATOM 2066 O O . GLN A 1 176 ? 8.867 35.855 16.305 1.00 29.15 173 GLN A O 1
ATOM 2072 N N . ASP A 1 177 ? 7.897 37.666 15.237 1.00 23.85 174 ASP A N 1
ATOM 2073 C CA . ASP A 1 177 ? 9.196 38.121 14.714 1.00 27.05 174 ASP A CA 1
ATOM 2074 C C . ASP A 1 177 ? 10.033 38.890 15.711 1.00 23.70 174 ASP A C 1
ATOM 2075 O O . ASP A 1 177 ? 11.237 39.038 15.512 1.00 38.16 174 ASP A O 1
ATOM 2077 N N . SER A 1 178 ? 9.468 39.417 16.775 1.00 15.91 175 SER A N 1
ATOM 2078 C CA . SER A 1 178 ? 10.272 40.059 17.804 1.00 14.00 175 SER A CA 1
ATOM 2079 C C . SER A 1 178 ? 11.062 39.003 18.591 1.00 12.32 175 SER A C 1
ATOM 2080 O O . SER A 1 178 ? 10.664 37.837 18.647 1.00 14.09 175 SER A O 1
ATOM 2083 N N . PHE A 1 179 ? 12.168 39.425 19.161 1.00 11.97 176 PHE A N 1
ATOM 2084 C CA . PHE A 1 179 ? 13.056 38.566 19.956 1.00 10.82 176 PHE A CA 1
ATOM 2085 C C . PHE A 1 179 ? 12.749 38.781 21.414 1.00 9.90 176 PHE A C 1
ATOM 2086 O O . PHE A 1 179 ? 12.686 39.923 21.863 1.00 12.26 176 PHE A O 1
ATOM 2097 N N . LEU A 1 180 ? 12.542 37.704 22.147 1.00 9.51 177 LEU A N 1
ATOM 2098 C CA . LEU A 1 180 ? 12.103 37.748 23.556 1.00 8.96 177 LEU A CA 1
ATOM 2099 C C . LEU A 1 180 ? 13.033 36.897 24.384 1.00 8.60 177 LEU A C 1
ATOM 2100 O O . LEU A 1 180 ? 13.186 35.695 24.129 1.00 9.88 177 LEU A O 1
ATOM 2116 N N . ILE A 1 181 ? 13.641 37.510 25.403 1.00 8.66 178 ILE A N 1
ATOM 2117 C CA . ILE A 1 181 ? 14.481 36.788 26.349 1.00 7.96 178 ILE A CA 1
ATOM 2118 C C . ILE A 1 181 ? 13.851 36.870 27.708 1.00 7.84 178 ILE A C 1
ATOM 2119 O O . ILE A 1 181 ? 13.105 37.807 28.031 1.00 8.58 178 ILE A O 1
ATOM 2135 N N . SER A 1 182 ? 14.146 35.895 28.555 1.00 7.71 179 SER A N 1
ATOM 2136 C CA . SER A 1 182 ? 13.395 35.758 29.793 1.00 7.69 179 SER A CA 1
ATOM 2137 C C . SER A 1 182 ? 14.252 35.307 30.965 1.00 7.30 179 SER A C 1
ATOM 2138 O O . SER A 1 182 ? 14.780 34.195 30.967 1.00 8.34 179 SER A O 1
ATOM 2145 N N . PRO A 1 183 ? 14.370 36.158 32.008 1.00 7.55 180 PRO A N 1
ATOM 2146 C CA . PRO A 1 183 ? 15.009 35.784 33.262 1.00 7.55 180 PRO A CA 1
ATOM 2147 C C . PRO A 1 183 ? 14.006 35.252 34.265 1.00 7.42 180 PRO A C 1
ATOM 2148 O O . PRO A 1 183 ? 12.784 35.409 34.133 1.00 8.58 180 PRO A O 1
ATOM 2159 N N . GLY A 1 184 ? 14.556 34.681 35.320 1.00 7.76 181 GLY A N 1
ATOM 2160 C CA . GLY A 1 184 ? 13.797 34.046 36.375 1.00 8.23 181 GLY A CA 1
ATOM 2161 C C . GLY A 1 184 ? 13.795 32.532 36.328 1.00 8.19 181 GLY A C 1
ATOM 2162 O O . GLY A 1 184 ? 13.023 31.918 37.056 1.00 9.82 181 GLY A O 1
ATOM 2166 N N . VAL A 1 185 ? 14.620 31.947 35.493 1.00 9.07 182 VAL A N 1
ATOM 2167 C CA . VAL A 1 185 ? 14.775 30.508 35.354 1.00 9.27 182 VAL A CA 1
ATOM 2168 C C . VAL A 1 185 ? 15.695 30.006 36.425 1.00 9.15 182 VAL A C 1
ATOM 2169 O O . VAL A 1 185 ? 16.810 30.543 36.599 1.00 10.11 182 VAL A O 1
ATOM 2182 N N . GLY A 1 186 ? 15.277 28.946 37.147 1.00 10.20 183 GLY A N 1
ATOM 2183 C CA . GLY A 1 186 ? 16.146 28.334 38.127 1.00 11.10 183 GLY A CA 1
ATOM 2184 C C . GLY A 1 186 ? 15.909 28.917 39.519 1.00 10.27 183 GLY A C 1
ATOM 2185 O O . GLY A 1 186 ? 14.897 28.607 40.162 1.00 11.22 183 GLY A O 1
ATOM 2189 N N . ALA A 1 187 ? 16.787 29.786 39.966 1.00 9.77 184 ALA A N 1
ATOM 2190 C CA . ALA A 1 187 ? 16.721 30.297 41.320 1.00 9.93 184 ALA A CA 1
ATOM 2191 C C . ALA A 1 187 ? 15.392 30.947 41.637 1.00 9.52 184 ALA A C 1
ATOM 2192 O O . ALA A 1 187 ? 14.910 30.798 42.771 1.00 11.73 184 ALA A O 1
ATOM 2195 N N . GLN A 1 188 ? 14.798 31.703 40.728 1.00 8.57 185 GLN A N 1
ATOM 2196 C CA . GLN A 1 188 ? 13.545 32.374 41.001 1.00 8.69 185 GLN A CA 1
ATOM 2197 C C . GLN A 1 188 ? 12.329 31.473 40.809 1.00 9.17 185 GLN A C 1
ATOM 2198 O O . GLN A 1 188 ? 11.217 31.893 41.036 1.00 10.40 185 GLN A O 1
ATOM 2212 N N . GLY A 1 189 ? 12.540 30.260 40.301 1.00 10.07 186 GLY A N 1
ATOM 2213 C CA . GLY A 1 189 ? 11.470 29.266 40.189 1.00 11.21 186 GLY A CA 1
ATOM 2214 C C . GLY A 1 189 ? 11.016 28.975 38.779 1.00 10.48 186 GLY A C 1
ATOM 2215 O O . GLY A 1 189 ? 10.194 28.050 38.589 1.00 13.04 186 GLY A O 1
ATOM 2216 N N . GLY A 1 190 ? 11.461 29.685 37.766 1.00 9.90 187 GLY A N 1
ATOM 2217 C CA . GLY A 1 190 ? 11.043 29.416 36.399 1.00 9.81 187 GLY A CA 1
ATOM 2218 C C . GLY A 1 190 ? 11.675 28.172 35.805 1.00 10.20 187 GLY A C 1
ATOM 2219 O O . GLY A 1 190 ? 12.749 27.735 36.234 1.00 11.01 187 GLY A O 1
ATOM 2223 N N . ASP A 1 191 ? 10.995 27.616 34.810 1.00 10.14 188 ASP A N 1
ATOM 2224 C CA . ASP A 1 191 ? 11.388 26.359 34.172 1.00 11.13 188 ASP A CA 1
ATOM 2225 C C . ASP A 1 191 ? 11.924 26.620 32.779 1.00 10.75 188 ASP A C 1
ATOM 2226 O O . ASP A 1 191 ? 11.241 27.319 32.008 1.00 11.49 188 ASP A O 1
ATOM 2234 N N . PRO A 1 192 ? 13.045 26.042 32.356 1.00 12.67 189 PRO A N 1
ATOM 2235 C CA . PRO A 1 192 ? 13.579 26.284 31.003 1.00 14.22 189 PRO A CA 1
ATOM 2236 C C . PRO A 1 192 ? 12.602 25.952 29.902 1.00 14.08 189 PRO A C 1
ATOM 2237 O O . PRO A 1 192 ? 12.293 26.788 29.050 1.00 15.76 189 PRO A O 1
ATOM 2248 N N . GLY A 1 193 ? 12.059 24.739 29.896 1.00 14.63 190 GLY A N 1
ATOM 2249 C CA . GLY A 1 193 ? 11.282 24.298 28.771 1.00 15.83 190 GLY A CA 1
ATOM 2250 C C . GLY A 1 193 ? 9.975 25.064 28.697 1.00 14.55 190 GLY A C 1
ATOM 2251 O O . GLY A 1 193 ? 9.547 25.456 27.621 1.00 16.43 190 GLY A O 1
ATOM 2252 N N . GLU A 1 194 ? 9.323 25.331 29.839 1.00 14.26 191 GLU A N 1
ATOM 2253 C CA . GLU A 1 194 ? 8.094 26.068 29.786 1.00 13.96 191 GLU A CA 1
ATOM 2254 C C . GLU A 1 194 ? 8.357 27.507 29.266 1.00 12.98 191 GLU A C 1
ATOM 2255 O O . GLU A 1 194 ? 7.572 28.069 28.510 1.00 14.83 191 GLU A O 1
ATOM 2261 N N . THR A 1 195 ? 9.429 28.105 29.706 1.00 11.11 192 THR A N 1
ATOM 2262 C CA . THR A 1 195 ? 9.704 29.468 29.298 1.00 10.65 192 THR A CA 1
ATOM 2263 C C . THR A 1 195 ? 9.948 29.590 27.818 1.00 10.22 192 THR A C 1
ATOM 2264 O O . THR A 1 195 ? 9.511 30.535 27.179 1.00 11.11 192 THR A O 1
ATOM 2269 N N . LEU A 1 196 ? 10.637 28.584 27.259 1.00 11.52 193 LEU A N 1
ATOM 2270 C CA . LEU A 1 196 ? 10.979 28.525 25.849 1.00 11.38 193 LEU A CA 1
ATOM 2271 C C . LEU A 1 196 ? 9.777 28.181 24.989 1.00 12.01 193 LEU A C 1
ATOM 2272 O O . LEU A 1 196 ? 9.891 28.226 23.780 1.00 13.78 193 LEU A O 1
ATOM 2281 N N . ARG A 1 197 ? 8.619 27.909 25.574 1.00 12.29 194 ARG A N 1
ATOM 2282 C CA . ARG A 1 197 ? 7.417 27.871 24.740 1.00 12.91 194 ARG A CA 1
ATOM 2283 C C . ARG A 1 197 ? 7.105 29.259 24.149 1.00 12.78 194 ARG A C 1
ATOM 2284 O O . ARG A 1 197 ? 6.460 29.369 23.113 1.00 14.96 194 ARG A O 1
ATOM 2292 N N . PHE A 1 198 ? 7.525 30.332 24.866 1.00 12.27 195 PHE A N 1
ATOM 2293 C CA . PHE A 1 198 ? 7.174 31.703 24.504 1.00 12.04 195 PHE A CA 1
ATOM 2294 C C . PHE A 1 198 ? 8.402 32.551 24.184 1.00 11.35 195 PHE A C 1
ATOM 2295 O O . PHE A 1 198 ? 8.385 33.353 23.233 1.00 14.07 195 PHE A O 1
ATOM 2307 N N . ALA A 1 199 ? 9.451 32.411 24.972 1.00 11.15 196 ALA A N 1
ATOM 2308 C CA . ALA A 1 199 ? 10.702 33.171 24.785 1.00 10.59 196 ALA A CA 1
ATOM 2309 C C . ALA A 1 199 ? 11.595 32.473 23.783 1.00 10.84 196 ALA A C 1
ATOM 2310 O O . ALA A 1 199 ? 11.575 31.233 23.665 1.00 14.58 196 ALA A O 1
ATOM 2317 N N . ASP A 1 200 ? 12.409 33.257 23.061 1.00 10.40 197 ASP A N 1
ATOM 2318 C CA . ASP A 1 200 ? 13.459 32.721 22.213 1.00 11.27 197 ASP A CA 1
ATOM 2319 C C . ASP A 1 200 ? 14.668 32.225 22.986 1.00 10.09 197 ASP A C 1
ATOM 2320 O O . ASP A 1 200 ? 15.372 31.315 22.514 1.00 12.63 197 ASP A O 1
ATOM 2328 N N . ALA A 1 201 ? 14.970 32.845 24.110 1.00 10.18 198 ALA A N 1
ATOM 2329 C CA . ALA A 1 201 ? 16.125 32.488 24.908 1.00 9.72 198 ALA A CA 1
ATOM 2330 C C . ALA A 1 201 ? 15.820 32.713 26.364 1.00 9.17 198 ALA A C 1
ATOM 2331 O O . ALA A 1 201 ? 15.042 33.618 26.718 1.00 10.00 198 ALA A O 1
ATOM 2338 N N . ILE A 1 202 ? 16.436 31.926 27.218 1.00 9.22 199 ILE A N 1
ATOM 2339 C CA . ILE A 1 202 ? 16.358 32.077 28.651 1.00 8.91 199 ILE A CA 1
ATOM 2340 C C . ILE A 1 202 ? 17.666 32.644 29.183 1.00 8.59 199 ILE A C 1
ATOM 2341 O O . ILE A 1 202 ? 18.748 32.389 28.684 1.00 9.99 199 ILE A O 1
ATOM 2354 N N . ILE A 1 203 ? 17.509 33.450 30.239 1.00 8.22 200 ILE A N 1
ATOM 2355 C CA . ILE A 1 203 ? 18.606 33.990 31.015 1.00 7.62 200 ILE A CA 1
ATOM 2356 C C . ILE A 1 203 ? 18.720 33.179 32.291 1.00 7.81 200 ILE A C 1
ATOM 2357 O O . ILE A 1 203 ? 17.702 32.983 32.960 1.00 8.22 200 ILE A O 1
ATOM 2370 N N . VAL A 1 204 ? 19.925 32.735 32.634 1.00 7.74 201 VAL A N 1
ATOM 2371 C CA . VAL A 1 204 ? 20.171 31.976 33.830 1.00 7.92 201 VAL A CA 1
ATOM 2372 C C . VAL A 1 204 ? 21.408 32.519 34.519 1.00 7.67 201 VAL A C 1
ATOM 2373 O O . VAL A 1 204 ? 22.479 32.582 33.885 1.00 8.01 201 VAL A O 1
ATOM 2386 N N . GLY A 1 205 ? 21.254 32.877 35.805 1.00 7.24 202 GLY A N 1
ATOM 2387 C CA . GLY A 1 205 ? 22.329 33.346 36.617 1.00 7.59 202 GLY A CA 1
ATOM 2388 C C . GLY A 1 205 ? 22.751 32.326 37.659 1.00 7.26 202 GLY A C 1
ATOM 2389 O O . GLY A 1 205 ? 23.564 31.433 37.384 1.00 8.58 202 GLY A O 1
ATOM 2393 N N . ARG A 1 206 ? 22.221 32.451 38.844 1.00 7.94 203 ARG A N 1
ATOM 2394 C CA . ARG A 1 206 ? 22.670 31.708 40.018 1.00 8.44 203 ARG A CA 1
ATOM 2395 C C . ARG A 1 206 ? 22.657 30.194 39.804 1.00 8.90 203 ARG A C 1
ATOM 2396 O O . ARG A 1 206 ? 23.578 29.524 40.324 1.00 9.91 203 ARG A O 1
ATOM 2412 N N A SER A 1 207 ? 21.655 29.646 39.123 0.80 9.39 204 SER A N 1
ATOM 2413 N N B SER A 1 2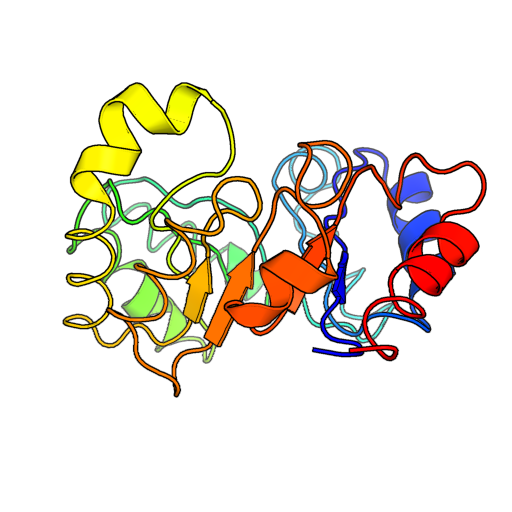07 ? 21.682 29.614 39.122 0.20 9.32 204 SER A N 1
ATOM 2414 C CA A SER A 1 207 ? 21.614 28.179 38.938 0.80 10.59 204 SER A CA 1
ATOM 2415 C CA B SER A 1 207 ? 21.715 28.138 39.086 0.20 9.31 204 SER A CA 1
ATOM 2416 C C A SER A 1 207 ? 22.877 27.692 38.255 0.80 10.30 204 SER A C 1
ATOM 2417 C C B SER A 1 207 ? 22.838 27.653 38.186 0.20 8.77 204 SER A C 1
ATOM 2418 O O A SER A 1 207 ? 23.241 26.514 38.398 0.80 12.06 204 SER A O 1
ATOM 2419 O O B SER A 1 207 ? 23.097 26.449 38.144 0.20 15.34 204 SER A O 1
ATOM 2424 N N . ILE A 1 208 ? 23.511 28.539 37.470 1.00 9.12 205 ILE A N 1
ATOM 2425 C CA . ILE A 1 208 ? 24.817 28.241 36.888 1.00 9.43 205 ILE A CA 1
ATOM 2426 C C . ILE A 1 208 ? 25.946 28.748 37.742 1.00 9.13 205 ILE A C 1
ATOM 2427 O O . ILE A 1 208 ? 26.811 27.957 38.146 1.00 10.37 205 ILE A O 1
ATOM 2440 N N . TYR A 1 209 ? 26.016 30.047 38.060 1.00 9.24 206 TYR A N 1
ATOM 2441 C CA . TYR A 1 209 ? 27.236 30.587 38.596 1.00 9.47 206 TYR A CA 1
ATOM 2442 C C . TYR A 1 209 ? 27.458 30.278 40.066 1.00 10.11 206 TYR A C 1
ATOM 2443 O O . TYR A 1 209 ? 28.587 30.453 40.518 1.00 12.09 206 TYR A O 1
ATOM 2460 N N . LEU A 1 210 ? 26.426 29.844 40.790 1.00 9.81 207 LEU A N 1
ATOM 2461 C CA . LEU A 1 210 ? 26.625 29.385 42.166 1.00 11.20 207 LEU A CA 1
ATOM 2462 C C . LEU A 1 210 ? 26.683 27.868 42.248 1.00 11.46 207 LEU A C 1
ATOM 2463 O O . LEU A 1 210 ? 26.857 27.337 43.362 1.00 13.68 207 LEU A O 1
ATOM 2471 N N . ALA A 1 211 ? 26.562 27.170 41.120 1.00 10.71 208 ALA A N 1
ATOM 2472 C CA . ALA A 1 211 ? 26.657 25.691 41.147 1.00 11.27 208 ALA A CA 1
ATOM 2473 C C . ALA A 1 211 ? 28.028 25.246 41.544 1.00 11.55 208 ALA A C 1
ATOM 2474 O O . ALA A 1 211 ? 29.033 25.924 41.240 1.00 11.86 208 ALA A O 1
ATOM 2477 N N . ASP A 1 212 ? 28.116 24.067 42.153 1.00 11.48 209 ASP A N 1
ATOM 2478 C CA . ASP A 1 212 ? 29.479 23.509 42.391 1.00 12.12 209 ASP A CA 1
ATOM 2479 C C . ASP A 1 212 ? 30.190 23.263 41.081 1.00 10.82 209 ASP A C 1
ATOM 2480 O O . ASP A 1 212 ? 31.436 23.392 41.050 1.00 13.68 209 ASP A O 1
ATOM 2485 N N . ASN A 1 213 ? 29.462 22.949 40.011 1.00 11.69 210 ASN A N 1
ATOM 2486 C CA . ASN A 1 213 ? 30.069 22.734 38.682 1.00 11.48 210 ASN A CA 1
ATOM 2487 C C . ASN A 1 213 ? 29.235 23.517 37.662 1.00 10.46 210 ASN A C 1
ATOM 2488 O O . ASN A 1 213 ? 28.250 23.005 37.133 1.00 11.64 210 ASN A O 1
ATOM 2498 N N . PRO A 1 214 ? 29.556 24.779 37.448 1.00 10.83 211 PRO A N 1
ATOM 2499 C CA . PRO A 1 214 ? 28.785 25.597 36.500 1.00 10.52 211 PRO A CA 1
ATOM 2500 C C . PRO A 1 214 ? 28.622 24.959 35.135 1.00 11.05 211 PRO A C 1
ATOM 2501 O O . PRO A 1 214 ? 27.544 25.048 34.539 1.00 12.12 211 PRO A O 1
ATOM 2512 N N . ALA A 1 215 ? 29.712 24.358 34.621 1.00 11.96 212 ALA A N 1
ATOM 2513 C CA . ALA A 1 215 ? 29.594 23.717 33.286 1.00 12.89 212 ALA A CA 1
ATOM 2514 C C . ALA A 1 215 ? 28.564 22.602 33.275 1.00 12.59 212 ALA A C 1
ATOM 2515 O O . ALA A 1 215 ? 27.779 22.448 32.339 1.00 14.45 212 ALA A O 1
ATOM 2521 N N . ALA A 1 216 ? 28.574 21.770 34.350 1.00 13.25 213 ALA A N 1
ATOM 2522 C CA . ALA A 1 216 ? 27.581 20.709 34.418 1.00 13.46 213 ALA A CA 1
ATOM 2523 C C . ALA A 1 216 ? 26.167 21.252 34.553 1.00 12.35 213 ALA A C 1
ATOM 2524 O O . ALA A 1 216 ? 25.221 20.723 33.984 1.00 13.83 213 ALA A O 1
ATOM 2526 N N . ALA A 1 217 ? 26.025 22.363 35.298 1.00 11.89 214 ALA A N 1
ATOM 2527 C CA . ALA A 1 217 ? 24.719 23.009 35.439 1.00 11.96 214 ALA A CA 1
ATOM 2528 C C . ALA A 1 217 ? 24.260 23.499 34.058 1.00 12.61 214 ALA A C 1
ATOM 2529 O O . ALA A 1 217 ? 23.095 23.275 33.641 1.00 14.16 214 ALA A O 1
ATOM 2533 N N . ALA A 1 218 ? 25.108 24.181 33.321 1.00 12.08 215 ALA A N 1
ATOM 2534 C CA . ALA A 1 218 ? 24.756 24.685 32.007 1.00 12.30 215 ALA A CA 1
ATOM 2535 C C . ALA A 1 218 ? 24.433 23.543 31.057 1.00 13.66 215 ALA A C 1
ATOM 2536 O O . ALA A 1 218 ? 23.435 23.600 30.336 1.00 16.57 215 ALA A O 1
ATOM 2542 N N . ALA A 1 219 ? 25.253 22.522 31.064 1.00 15.40 216 ALA A N 1
ATOM 2543 C CA . ALA A 1 219 ? 25.011 21.348 30.191 1.00 17.63 216 ALA A CA 1
ATOM 2544 C C . ALA A 1 219 ? 23.676 20.699 30.459 1.00 18.95 216 ALA A C 1
ATOM 2545 O O . ALA A 1 219 ? 22.932 20.256 29.587 1.00 22.15 216 ALA A O 1
ATOM 2549 N N . GLY A 1 220 ? 23.320 20.618 31.745 1.00 17.29 217 GLY A N 1
ATOM 2550 C CA . GLY A 1 220 ? 22.073 20.020 32.086 1.00 19.79 217 GLY A CA 1
ATOM 2551 C C . GLY A 1 220 ? 20.878 20.819 31.605 1.00 22.09 217 GLY A C 1
ATOM 2552 O O . GLY A 1 220 ? 19.869 20.280 31.135 1.00 22.52 217 GLY A O 1
ATOM 2553 N N . ILE A 1 221 ? 21.006 22.124 31.693 1.00 19.57 218 ILE A N 1
ATOM 2554 C CA . ILE A 1 221 ? 19.942 22.985 31.162 1.00 19.36 218 ILE A CA 1
ATOM 2555 C C . ILE A 1 221 ? 19.846 22.792 29.655 1.00 21.71 218 ILE A C 1
ATOM 2556 O O . ILE A 1 221 ? 18.732 22.625 29.116 1.00 26.24 218 ILE A O 1
ATOM 2562 N N A ILE A 1 222 ? 20.990 22.801 28.955 0.70 22.64 219 ILE A N 1
ATOM 2563 N N B ILE A 1 222 ? 21.014 22.787 29.010 0.30 22.52 219 ILE A N 1
ATOM 2564 C CA A ILE A 1 222 ? 20.820 22.628 27.529 0.70 25.32 219 ILE A CA 1
ATOM 2565 C CA B ILE A 1 222 ? 21.146 22.582 27.587 0.30 24.32 219 ILE A CA 1
ATOM 2566 C C A ILE A 1 222 ? 20.250 21.240 27.197 0.70 26.73 219 ILE A C 1
ATOM 2567 C C B ILE A 1 222 ? 20.521 21.251 27.144 0.30 26.77 219 ILE A C 1
ATOM 2568 O O A ILE A 1 222 ? 19.426 21.164 26.279 0.70 31.11 219 ILE A O 1
ATOM 2569 O O B ILE A 1 222 ? 19.895 21.210 26.085 0.30 27.80 219 ILE A O 1
ATOM 2578 N N . GLU A 1 223 ? 20.683 20.191 27.919 1.00 26.53 220 GLU A N 1
ATOM 2579 C CA . GLU A 1 223 ? 20.074 18.879 27.657 1.00 30.13 220 GLU A CA 1
ATOM 2580 C C . GLU A 1 223 ? 18.577 18.965 27.749 1.00 30.99 220 GLU A C 1
ATOM 2581 O O . GLU A 1 223 ? 17.861 18.372 26.925 1.00 39.49 220 GLU A O 1
ATOM 2584 N N A SER A 1 224 ? 18.058 19.748 28.675 0.50 29.23 221 SER A N 1
ATOM 2585 N N B SER A 1 224 ? 18.009 19.742 28.665 0.50 29.33 221 SER A N 1
ATOM 2586 C CA A SER A 1 224 ? 16.622 20.046 28.669 0.50 30.91 221 SER A CA 1
ATOM 2587 C CA B SER A 1 224 ? 16.536 19.876 28.620 0.50 30.64 221 SER A CA 1
ATOM 2588 C C A SER A 1 224 ? 16.155 20.749 27.412 0.50 27.87 221 SER A C 1
ATOM 2589 C C B SER A 1 224 ? 16.068 20.851 27.550 0.50 28.52 221 SER A C 1
ATOM 2590 O O A SER A 1 224 ? 15.232 20.318 26.708 0.50 38.98 221 SER A O 1
ATOM 2591 O O B SER A 1 224 ? 14.933 20.674 27.055 0.50 36.64 221 SER A O 1
ATOM 2596 N N . ILE A 1 225 ? 16.796 21.879 27.089 1.00 35.57 222 ILE A N 1
ATOM 2597 C CA . ILE A 1 225 ? 16.374 22.657 25.898 1.00 31.71 222 ILE A CA 1
ATOM 2598 C C . ILE A 1 225 ? 16.354 21.856 24.620 1.00 35.35 222 ILE A C 1
ATOM 2599 O O . ILE A 1 225 ? 15.507 22.002 23.731 1.00 29.93 222 ILE A O 1
ATOM 2604 N N . LYS A 1 226 ? 17.332 20.933 24.449 1.00 37.31 223 LYS A N 1
ATOM 2605 C CA . LYS A 1 226 ? 17.399 20.247 23.149 1.00 39.53 223 LYS A CA 1
ATOM 2606 C C . LYS A 1 226 ? 16.232 19.281 23.124 1.00 38.23 223 LYS A C 1
ATOM 2607 O O . LYS A 1 226 ? 15.578 19.029 22.071 1.00 46.15 223 LYS A O 1
ATOM 2609 N N . ASP A 1 227 ? 15.945 18.756 24.327 1.00 34.70 224 ASP A N 1
ATOM 2610 C CA . ASP A 1 227 ? 14.885 17.747 24.451 1.00 38.32 224 ASP A CA 1
ATOM 2611 C C . ASP A 1 227 ? 13.568 18.380 24.067 1.00 35.02 224 ASP A C 1
ATOM 2612 O O . ASP A 1 227 ? 12.615 17.686 23.747 1.00 45.21 224 ASP A O 1
ATOM 2614 N N . LEU A 1 228 ? 13.433 19.687 24.081 1.00 43.32 225 LEU A N 1
ATOM 2615 C CA . LEU A 1 228 ? 12.331 20.377 23.446 1.00 45.25 225 LEU A CA 1
ATOM 2616 C C . LEU A 1 228 ? 12.390 20.161 21.940 1.00 50.30 225 LEU A C 1
ATOM 2617 O O . LEU A 1 228 ? 11.340 20.317 21.291 1.00 61.62 225 LEU A O 1
#

Foldseek 3Di:
DQLLEEEEQQDADDVLSVVLCVLALVRHQAYEYECSHCVRPNLLVLVVCCVPRVHAYEYAHQAQDALVVLLVVLLVNVVSPHQEYEHEQPNHQSNVLSNVVNCVVSVHAYEYEQADADPCSVVPRLVCRLVSLLSCVVSVHQHYEDELNCLVSLVSSCVNNDDRGAYEYECDDPNDGDLVSNVVRHSHYYDYCQQSVDPRNNVSSVVSSVVSVVD

Secondary structure (DSSP, 8-state):
-GGGEEEEE--S-HHHHHHHHHHHGGG-SEEEEEHHHHHHH-THHHHHHHHHH--EEEEEEEE-S-HHHHHHHHHHHHHTT-SEEEEESTT-HHHHHHHHHHHHHHT-EEEEE-S-SSGGGGTTHHHHHHHHHHHHHHHT--EEE--TT-HHHHHHHHHHH-SSSEEEE--BSTTSB-HHHHTTT-SEEEE-HHHHTSSSHHHHHHHHHHHHHH-

CATH classification: 3.20.20.70

Organism: Methanothermobacter thermautotrophicus (strain ATCC 29096 / DSM 1053 / JCM 10044 / NBRC 100330 / Delta H) (NCBI:txid187420)

Solvent-accessible surface area: 9364 Å² total; per-residue (Å²): 63,63,58,84,0,0,0,5,0,40,30,117,65,86,97,53,0,14,122,0,0,37,75,0,68,119,50,0,51,6,0,14,0,2,78,54,0,8,139,53,69,31,57,124,5,0,52,44,0,92,103,145,26,58,4,152,0,8,0,14,8,72,3,60,59,102,34,115,45,0,57,150,48,0,90,56,1,2,177,20,12,0,22,4,0,2,0,29,1,108,52,23,45,89,4,0,99,4,0,29,68,1,4,145,123,56,69,62,93,6,6,0,7,3,4,43,15,71,115,35,1,101,140,140,30,55,80,29,4,31,117,14,1,110,32,0,67,119,29,50,5,94,18,0,4,0,1,1,42,21,42,117,42,0,40,77,9,19,121,31,14,29,153,106,9,61,0,0,0,28,4,8,33,59,78,64,11,71,24,15,79,0,11,153,38,2,44,0,0,5,0,13,111,42,0,26,115,32,160,82,9,26,57,26,0,28,38,24,18,86,52,14,82,88,116

Radius of gyration: 16.18 Å; Cα contacts (8 Å, |Δi|>4): 526; chains: 1; bounding box: 39×46×29 Å

InterPro domains:
  IPR001754 Orotidine 5'-phosphate decarboxylase domain [PF00215] (14-216)
  IPR001754 Orotidine 5'-phosphate decarboxylase domain [SM00934] (14-218)
  IPR011060 Ribulose-phosphate binding barrel [SSF51366] (8-226)
  IPR013785 Aldolase-type TIM barrel [G3DSA:3.20.20.70] (1-225)
  IPR014732 Orotidine 5'-phosphate decarboxylase [PTHR32119] (12-224)
  IPR014732 Orotidine 5'-phosphate decarboxylase [TIGR01740] (15-217)
  IPR018089 Orotidine 5'-phosphate decarboxylase, active site [PS00156] (67-80)
  IPR047595 Orotidine 5'-phosphate decarboxylase, archaeal [MF_01200_A] (15-228)

B-factor: mean 14.77, std 8.71, range [5.57, 77.23]

Nearest PDB structures (foldseek):
  3wk3-assembly1_A  TM=1.004E+00  e=2.432E-42  Methanothermobacter thermautotrophicus
  3lv6-assembly1_B  TM=1.001E+00  e=1.248E-41  Methanothermobacter thermautotrophicus str. Delta H
  3nq7-assembly1_B  TM=1.002E+00  e=1.323E-41  Methanothermobacter thermautotrophicus
  3sec-assembly1_A-2  TM=1.004E+00  e=2.668E-41  Methanothermobacter thermautotrophicus str. Delta H
  1km3-assembly1_A  TM=1.004E+00  e=2.998E-41  Methanothermobacter thermautotrophicus